Protein AF-F2UDI4-F1 (afdb_monomer_lite)

Radius of gyration: 33.66 Å; chains: 1; bounding box: 57×62×106 Å

Foldseek 3Di:
DPPPPVVVVVVVVVVVVVVVVPPPPPVPPPPDPFQQVCPQVPVNQVVDPQKDKDWFKFFDFVPFPDQDPVVLVVDVQWDADPPPGIGGDGVVGRPDDPVVSVVDPGIDIRIGMHGPPPPDPPPCPPPPPPPDDDDDDDDDDDDDDDDDDDDDDDDDDDDDDDDDDDDDDDDDPPPDDPPVVVVVPVVVVVVVVVVVVVVVVVVVVVVVVVVVVVVVPD

pLDDT: mean 73.5, std 17.83, range [41.25, 95.75]

Organism: Salpingoeca rosetta (strain ATCC 50818 / BSB-021) (NCBI:txid946362)

Secondary structure (DSSP, 8-state):
--SSHHHHHHHHHHHHHHHHHHS---------SSGGGGTT-HHHHHHSTTEEEEEEEEE-GGGS--SSHHHHTTSTTEEEETTTEEEE-THHHHT--HHHHHH-SSEEEEEEEEETT--S-----------PPP------------------------PPPPP-PPPP---------THHHHHHHHHHHHHHHHHHHHHHHHHHHHHHHHTTTSGGG-

Structure (mmCIF, N/CA/C/O backbone):
data_AF-F2UDI4-F1
#
_entry.id   AF-F2UDI4-F1
#
loop_
_atom_site.group_PDB
_atom_site.id
_atom_site.type_symbol
_atom_site.label_atom_id
_atom_site.label_alt_id
_atom_site.label_comp_id
_atom_site.label_asym_id
_atom_site.label_entity_id
_atom_site.label_seq_id
_atom_site.pdbx_PDB_ins_code
_atom_site.Cartn_x
_atom_site.Cartn_y
_atom_site.Cartn_z
_atom_site.occupancy
_atom_site.B_iso_or_equiv
_atom_site.auth_seq_id
_atom_site.auth_comp_id
_atom_site.auth_asym_id
_atom_site.auth_atom_id
_atom_site.pdbx_PDB_model_num
ATOM 1 N N . MET A 1 1 ? -30.035 -0.015 -45.816 1.00 55.25 1 MET A N 1
ATOM 2 C CA . MET A 1 1 ? -28.646 0.403 -46.120 1.00 55.25 1 MET A CA 1
ATOM 3 C C . MET A 1 1 ? -27.927 0.897 -44.851 1.00 55.25 1 MET A C 1
ATOM 5 O O . MET A 1 1 ? -27.536 2.048 -44.794 1.00 55.25 1 MET A O 1
ATOM 9 N N . ALA A 1 2 ? -27.755 0.061 -43.814 1.00 53.44 2 ALA A N 1
ATOM 10 C CA . ALA A 1 2 ? -27.191 0.511 -42.523 1.00 53.44 2 ALA A CA 1
ATOM 11 C C . ALA A 1 2 ? -26.297 -0.541 -41.826 1.00 53.44 2 ALA A C 1
ATOM 13 O O . ALA A 1 2 ? -26.277 -0.633 -40.606 1.00 53.44 2 ALA A O 1
ATOM 14 N N . ARG A 1 3 ? -25.592 -1.388 -42.593 1.00 55.31 3 ARG A N 1
ATOM 15 C CA . ARG A 1 3 ? -24.722 -2.453 -42.044 1.00 55.31 3 ARG A CA 1
ATOM 16 C C . ARG A 1 3 ? -23.234 -2.333 -42.417 1.00 55.31 3 ARG A C 1
ATOM 18 O O . ARG A 1 3 ? -22.453 -3.172 -41.986 1.00 55.31 3 ARG A O 1
ATOM 25 N N . SER A 1 4 ? -22.811 -1.315 -43.177 1.00 55.53 4 SER A N 1
ATOM 26 C CA . SER A 1 4 ? -21.415 -1.224 -43.652 1.00 55.53 4 SER A CA 1
ATOM 27 C C . SER A 1 4 ? -20.474 -0.383 -42.779 1.00 55.53 4 SER A C 1
ATOM 29 O O . SER A 1 4 ? -19.265 -0.462 -42.963 1.00 55.53 4 SER A O 1
ATOM 31 N N . SER A 1 5 ? -20.976 0.390 -41.811 1.00 59.75 5 SER A N 1
ATOM 32 C CA . SER A 1 5 ? -20.138 1.265 -40.973 1.00 59.75 5 SER A CA 1
ATOM 33 C C . SER A 1 5 ? -19.419 0.537 -39.831 1.00 59.75 5 SER A C 1
ATOM 35 O O . SER A 1 5 ? -18.384 1.007 -39.369 1.00 59.75 5 SER A O 1
ATOM 37 N N . HIS A 1 6 ? -19.912 -0.628 -39.401 1.00 60.81 6 HIS A N 1
ATOM 38 C CA . HIS A 1 6 ? -19.341 -1.350 -38.259 1.00 60.81 6 HIS A CA 1
ATOM 39 C C . HIS A 1 6 ? -17.978 -1.992 -38.583 1.00 60.81 6 HIS A C 1
ATOM 41 O O . HIS A 1 6 ? -17.071 -1.991 -37.760 1.00 60.81 6 HIS A O 1
ATOM 47 N N . TRP A 1 7 ? -17.782 -2.465 -39.817 1.00 68.12 7 TRP A N 1
ATOM 48 C CA . TRP A 1 7 ? -16.535 -3.125 -40.232 1.00 68.12 7 TRP A CA 1
ATOM 49 C C . TRP A 1 7 ? -15.358 -2.155 -40.397 1.00 68.12 7 TRP A C 1
ATOM 51 O O . TRP A 1 7 ? -14.214 -2.517 -40.131 1.00 68.12 7 TRP A O 1
ATOM 61 N N . ALA A 1 8 ? -15.630 -0.903 -40.775 1.00 63.34 8 ALA A N 1
ATOM 62 C CA . ALA A 1 8 ? -14.592 0.112 -40.940 1.00 63.34 8 ALA A CA 1
ATOM 63 C C . ALA A 1 8 ? -13.971 0.538 -39.596 1.00 63.34 8 ALA A C 1
ATOM 65 O O . ALA A 1 8 ? -12.777 0.818 -39.532 1.00 63.34 8 ALA A O 1
ATOM 66 N N . MET A 1 9 ? -14.752 0.540 -38.511 1.00 64.06 9 MET A N 1
ATOM 67 C CA . MET A 1 9 ? -14.276 0.974 -37.194 1.00 64.06 9 MET A CA 1
ATOM 68 C C . MET A 1 9 ? -13.344 -0.063 -36.543 1.00 64.06 9 MET A C 1
ATOM 70 O O . MET A 1 9 ? -12.321 0.307 -35.971 1.00 64.06 9 MET A O 1
ATOM 74 N N . HIS A 1 10 ? -13.626 -1.359 -36.720 1.00 65.88 10 HIS A N 1
ATOM 75 C CA . HIS A 1 10 ? -12.751 -2.436 -36.238 1.00 65.88 10 HIS A CA 1
ATOM 76 C C . HIS A 1 10 ? -11.400 -2.477 -36.974 1.00 65.88 10 HIS A C 1
ATOM 78 O O . HIS A 1 10 ? -10.368 -2.707 -36.346 1.00 65.88 10 HIS A O 1
ATOM 84 N N . MET A 1 11 ? -11.386 -2.193 -38.282 1.00 70.31 11 MET A N 1
ATOM 85 C CA . MET A 1 11 ? -10.147 -2.113 -39.071 1.00 70.31 11 MET A CA 1
ATOM 86 C C . MET A 1 11 ? -9.241 -0.960 -38.615 1.00 70.31 11 MET A C 1
ATOM 88 O O . MET A 1 11 ? -8.026 -1.130 -38.536 1.00 70.31 11 MET A O 1
ATOM 92 N N . PHE A 1 12 ? -9.816 0.196 -38.264 1.00 66.00 12 PHE A N 1
ATOM 93 C CA . PHE A 1 12 ? -9.033 1.338 -37.782 1.00 66.00 12 PHE A CA 1
ATOM 94 C C . PHE A 1 12 ? -8.402 1.085 -36.408 1.00 66.00 12 PHE A C 1
ATOM 96 O O . PHE A 1 12 ? -7.229 1.401 -36.230 1.00 66.00 12 PHE A O 1
ATOM 103 N N . ILE A 1 13 ? -9.134 0.469 -35.472 1.00 66.69 13 ILE A N 1
ATOM 104 C CA . ILE A 1 13 ? -8.618 0.160 -34.126 1.00 66.69 13 ILE A CA 1
ATOM 105 C C . ILE A 1 13 ? -7.471 -0.859 -34.205 1.00 66.69 13 ILE A C 1
ATOM 107 O O . ILE A 1 13 ? -6.416 -0.650 -33.600 1.00 66.69 13 ILE A O 1
ATOM 111 N N . ALA A 1 14 ? -7.636 -1.914 -35.012 1.00 66.19 14 ALA A N 1
ATOM 112 C CA . ALA A 1 14 ? -6.594 -2.918 -35.219 1.00 66.19 14 ALA A CA 1
ATOM 113 C C . ALA A 1 14 ? -5.327 -2.314 -35.849 1.00 66.19 14 ALA A C 1
ATOM 115 O O . ALA A 1 14 ? -4.221 -2.599 -35.392 1.00 66.19 14 ALA A O 1
ATOM 116 N N . ALA A 1 15 ? -5.477 -1.429 -36.842 1.00 62.66 15 ALA A N 1
ATOM 117 C CA . ALA A 1 15 ? -4.346 -0.766 -37.486 1.00 62.66 15 ALA A CA 1
ATOM 118 C C . ALA A 1 15 ? -3.599 0.181 -36.531 1.00 62.66 15 ALA A C 1
ATOM 120 O O . ALA A 1 15 ? -2.369 0.207 -36.536 1.00 62.66 15 ALA A O 1
ATOM 121 N N . THR A 1 16 ? -4.305 0.918 -35.666 1.00 62.16 16 THR A N 1
ATOM 122 C CA . THR A 1 16 ? -3.650 1.798 -34.685 1.00 62.16 16 THR A CA 1
ATOM 123 C C . THR A 1 16 ? -2.889 1.024 -33.612 1.00 62.16 16 THR A C 1
ATOM 125 O O . THR A 1 16 ? -1.766 1.407 -33.294 1.00 62.16 16 THR A O 1
ATOM 128 N N . CYS A 1 17 ? -3.420 -0.097 -33.110 1.00 59.00 17 CYS A N 1
ATOM 129 C CA . CYS A 1 17 ? -2.687 -0.940 -32.157 1.00 59.00 17 CYS A CA 1
ATOM 130 C C . CYS A 1 17 ? -1.403 -1.521 -32.773 1.00 59.00 17 CYS A C 1
ATOM 132 O O . CYS A 1 17 ? -0.373 -1.570 -32.107 1.00 59.00 17 CYS A O 1
ATOM 134 N N . LEU A 1 18 ? -1.435 -1.898 -34.055 1.00 60.12 18 LEU A N 1
ATOM 135 C CA . LEU A 1 18 ? -0.282 -2.475 -34.755 1.00 60.12 18 LEU A CA 1
ATOM 136 C C . LEU A 1 18 ? 0.830 -1.449 -35.031 1.00 60.12 18 LEU A C 1
ATOM 138 O O . LEU A 1 18 ? 2.010 -1.796 -34.999 1.00 60.12 18 LEU A O 1
ATOM 142 N N . VAL A 1 19 ? 0.486 -0.175 -35.244 1.00 57.97 19 VAL A N 1
ATOM 143 C CA . VAL A 1 19 ? 1.481 0.908 -35.372 1.00 57.97 19 VAL A CA 1
ATOM 144 C C . VAL A 1 19 ? 2.149 1.216 -34.026 1.00 57.97 19 VAL A C 1
ATOM 146 O O . VAL A 1 19 ? 3.361 1.409 -33.991 1.00 57.97 19 VAL A O 1
ATOM 149 N N . PHE A 1 20 ? 1.408 1.179 -32.912 1.00 56.12 20 PHE A N 1
ATOM 150 C CA . PHE A 1 20 ? 1.999 1.340 -31.575 1.00 56.12 20 PHE A CA 1
ATOM 151 C C . PHE A 1 20 ? 2.861 0.142 -31.140 1.00 56.12 20 PHE A C 1
ATOM 153 O O . PHE A 1 20 ? 3.828 0.337 -30.415 1.00 56.12 20 PHE A O 1
ATOM 160 N N . LEU A 1 21 ? 2.558 -1.074 -31.610 1.00 56.59 21 LEU A N 1
ATOM 161 C CA . LEU A 1 21 ? 3.374 -2.272 -31.361 1.00 56.59 21 LEU A CA 1
ATOM 162 C C . LEU A 1 21 ? 4.631 -2.357 -32.246 1.00 56.59 21 LEU A C 1
ATOM 164 O O . LEU A 1 21 ? 5.611 -2.978 -31.849 1.00 56.59 21 LEU A O 1
ATOM 168 N N . SER A 1 22 ? 4.611 -1.769 -33.448 1.00 53.25 22 SER A N 1
ATOM 169 C CA . SER A 1 22 ? 5.724 -1.854 -34.413 1.00 53.25 22 SER A CA 1
ATOM 170 C C . SER A 1 22 ? 6.702 -0.682 -34.347 1.00 53.25 22 SER A C 1
ATOM 172 O O . SER A 1 22 ? 7.877 -0.849 -34.675 1.00 53.25 22 SER A O 1
ATOM 174 N N . ALA A 1 23 ? 6.265 0.488 -33.876 1.00 51.59 23 ALA A N 1
ATOM 175 C CA . ALA A 1 23 ? 7.186 1.506 -33.401 1.00 51.59 23 ALA A CA 1
ATOM 176 C C . ALA A 1 23 ? 7.732 1.010 -32.062 1.00 51.59 23 ALA A C 1
ATOM 178 O O . ALA A 1 23 ? 7.119 1.249 -31.029 1.00 51.59 23 ALA A O 1
ATOM 179 N N . GLY A 1 24 ? 8.834 0.256 -32.101 1.00 50.09 24 GLY A N 1
ATOM 180 C CA . GLY A 1 24 ? 9.555 -0.228 -30.929 1.00 50.09 24 GLY A CA 1
ATOM 181 C C . GLY A 1 24 ? 9.995 0.935 -30.052 1.00 50.09 24 GLY A C 1
ATOM 182 O O . GLY A 1 24 ? 11.142 1.372 -30.110 1.00 50.09 24 GLY A O 1
ATOM 183 N N . VAL A 1 25 ? 9.069 1.455 -29.252 1.00 51.41 25 VAL A N 1
ATOM 184 C CA . VAL A 1 25 ? 9.360 2.339 -28.141 1.00 51.41 25 VAL A CA 1
ATOM 185 C C . VAL A 1 25 ? 10.050 1.441 -27.130 1.00 51.41 25 VAL A C 1
ATOM 187 O O . VAL A 1 25 ? 9.425 0.854 -26.251 1.00 51.41 25 VAL A O 1
ATOM 190 N N . THR A 1 26 ? 11.359 1.278 -27.303 1.00 50.25 26 THR A N 1
ATOM 191 C CA . THR A 1 26 ? 12.252 0.923 -26.213 1.00 50.25 26 THR A CA 1
ATOM 192 C C . THR A 1 26 ? 12.119 2.056 -25.215 1.00 50.25 26 THR A C 1
ATOM 194 O O . THR A 1 26 ? 12.790 3.083 -25.331 1.00 50.25 26 THR A O 1
ATOM 197 N N . ILE A 1 27 ? 11.170 1.913 -24.291 1.00 53.75 27 ILE A N 1
ATOM 198 C CA . ILE A 1 27 ? 11.162 2.708 -23.076 1.00 53.75 27 ILE A CA 1
ATOM 199 C C . ILE A 1 27 ? 12.536 2.430 -22.471 1.00 53.75 27 ILE A C 1
ATOM 201 O O . ILE A 1 27 ? 12.849 1.255 -22.258 1.00 53.75 27 ILE A O 1
ATOM 205 N N . PRO A 1 28 ? 13.405 3.441 -22.310 1.00 52.94 28 PRO A N 1
ATOM 206 C CA . PRO A 1 28 ? 14.664 3.218 -21.636 1.00 52.94 28 PRO A CA 1
ATOM 207 C C . PRO A 1 28 ? 14.302 2.671 -20.261 1.00 52.94 28 PRO A C 1
ATOM 209 O O . PRO A 1 28 ? 13.694 3.3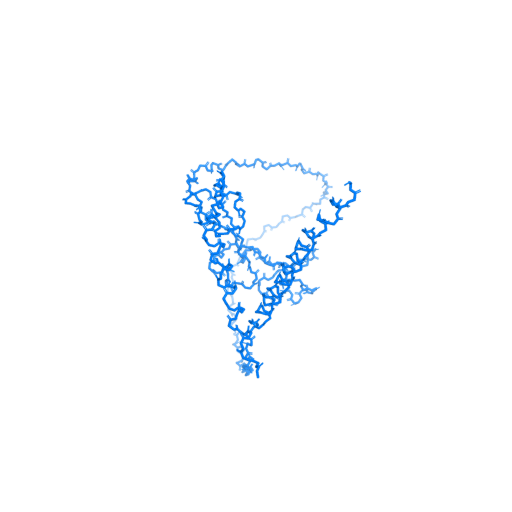69 -19.452 1.00 52.94 28 PRO A O 1
ATOM 212 N N . THR A 1 29 ? 14.607 1.397 -20.032 1.00 55.75 29 THR A N 1
ATOM 213 C CA . THR A 1 29 ? 14.629 0.814 -18.699 1.00 55.75 29 THR A CA 1
ATOM 214 C C . THR A 1 29 ? 15.758 1.532 -17.991 1.00 55.75 29 THR A C 1
ATOM 216 O O . THR A 1 29 ? 16.924 1.150 -18.101 1.00 55.75 29 THR A O 1
ATOM 219 N N . VAL A 1 30 ? 15.428 2.668 -17.383 1.00 58.38 30 VAL A N 1
ATOM 220 C CA . VAL A 1 30 ? 16.311 3.339 -16.447 1.00 58.38 30 VAL A CA 1
ATOM 221 C C . VAL A 1 30 ? 16.427 2.348 -15.305 1.00 58.38 30 VAL A C 1
ATOM 223 O O . VAL A 1 30 ? 15.499 2.203 -14.519 1.00 58.38 30 VAL A O 1
ATOM 226 N N . MET A 1 31 ? 17.504 1.565 -15.300 1.00 62.59 31 MET A N 1
ATOM 227 C CA . MET A 1 31 ? 17.810 0.743 -14.143 1.00 62.59 31 MET A CA 1
ATOM 228 C C . MET A 1 31 ? 18.050 1.722 -13.005 1.00 62.59 31 MET A C 1
ATOM 230 O O . MET A 1 31 ? 18.939 2.576 -13.100 1.00 62.59 31 MET A O 1
ATOM 234 N N . ALA A 1 32 ? 17.171 1.668 -12.008 1.00 66.19 32 ALA A N 1
ATOM 235 C CA . ALA A 1 32 ? 17.354 2.394 -10.770 1.00 66.19 32 ALA A CA 1
ATOM 236 C C . ALA A 1 32 ? 18.747 2.057 -10.227 1.00 66.19 32 ALA A C 1
ATOM 238 O O . ALA A 1 32 ? 19.196 0.914 -10.312 1.00 66.19 32 ALA A O 1
ATOM 239 N N . GLN A 1 33 ? 19.469 3.063 -9.737 1.00 79.44 33 GLN A N 1
ATOM 240 C CA . GLN A 1 33 ? 20.797 2.818 -9.175 1.00 79.44 33 GLN A CA 1
ATOM 241 C C . GLN A 1 33 ? 20.699 2.141 -7.807 1.00 79.44 33 GLN A C 1
ATOM 243 O O . GLN A 1 33 ? 21.607 1.390 -7.463 1.00 79.44 33 GLN A O 1
ATOM 248 N N . ASN A 1 34 ? 19.597 2.372 -7.083 1.00 91.12 34 ASN A N 1
ATOM 249 C CA . ASN A 1 34 ? 19.311 1.788 -5.779 1.00 91.12 34 ASN A CA 1
ATOM 250 C C . ASN A 1 34 ? 17.882 1.228 -5.742 1.00 91.12 34 ASN A C 1
ATOM 252 O O . ASN A 1 34 ? 16.958 1.852 -6.271 1.00 91.12 34 ASN A O 1
ATOM 256 N N . CYS A 1 35 ? 17.666 0.119 -5.029 1.00 92.75 35 CYS A N 1
ATOM 257 C CA . CYS A 1 35 ? 16.330 -0.473 -4.892 1.00 92.75 35 CYS A CA 1
ATOM 258 C C . CYS A 1 35 ? 15.303 0.455 -4.221 1.00 92.75 35 CYS A C 1
ATOM 260 O O . CYS A 1 35 ? 14.105 0.345 -4.480 1.00 92.75 35 CYS A O 1
ATOM 262 N N . SER A 1 36 ? 15.763 1.422 -3.418 1.00 91.19 36 SER A N 1
ATOM 263 C CA . SER A 1 36 ? 14.915 2.439 -2.789 1.00 91.19 36 SER A CA 1
ATOM 264 C C . SER A 1 36 ? 14.183 3.339 -3.787 1.00 91.19 36 SER A C 1
ATOM 266 O O . SER A 1 36 ? 13.134 3.889 -3.450 1.00 91.19 36 SER A O 1
ATOM 268 N N . ASP A 1 37 ? 14.712 3.500 -5.004 1.00 92.00 37 ASP A N 1
ATOM 269 C CA . ASP A 1 37 ? 14.115 4.375 -6.020 1.00 92.00 37 ASP A CA 1
ATOM 270 C C . ASP A 1 37 ? 12.817 3.784 -6.597 1.00 92.00 37 ASP A C 1
ATOM 272 O O . ASP A 1 37 ? 11.985 4.527 -7.120 1.00 92.00 37 ASP A O 1
ATOM 276 N N . HIS A 1 38 ? 12.604 2.469 -6.448 1.00 89.38 38 HIS A N 1
ATOM 277 C CA . HIS A 1 38 ? 11.343 1.801 -6.801 1.00 89.38 38 HIS A CA 1
ATOM 278 C C . HIS A 1 38 ? 10.206 2.144 -5.820 1.00 89.38 38 HIS A C 1
ATOM 280 O O . HIS A 1 38 ? 9.026 2.025 -6.153 1.00 89.38 38 HIS A O 1
ATOM 286 N N . GLY A 1 39 ? 10.537 2.622 -4.615 1.00 89.00 39 GLY A N 1
ATOM 287 C CA . GLY A 1 39 ? 9.566 3.053 -3.612 1.00 89.00 39 GLY A CA 1
ATOM 288 C C . GLY A 1 39 ? 8.620 1.931 -3.174 1.00 89.00 39 GLY A C 1
ATOM 289 O O . GLY A 1 39 ? 9.052 0.948 -2.578 1.00 89.00 39 GLY A O 1
ATOM 290 N N . ILE A 1 40 ? 7.322 2.117 -3.439 1.00 89.94 40 ILE A N 1
ATOM 291 C CA . ILE A 1 40 ? 6.242 1.168 -3.105 1.00 89.94 40 ILE A CA 1
ATOM 292 C C . ILE A 1 40 ? 5.769 0.344 -4.316 1.00 89.94 40 ILE A C 1
ATOM 294 O O . 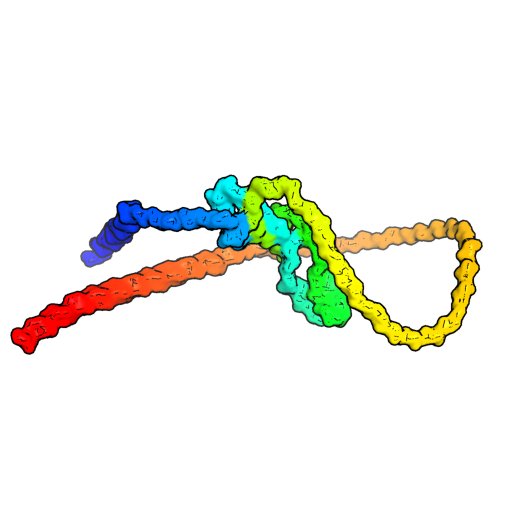ILE A 1 40 ? 4.778 -0.379 -4.209 1.00 89.94 40 ILE A O 1
ATOM 298 N N . ASP A 1 41 ? 6.419 0.488 -5.477 1.00 92.12 41 ASP A N 1
ATOM 299 C CA . ASP A 1 41 ? 6.066 -0.252 -6.690 1.00 92.12 41 ASP A CA 1
ATOM 300 C C . ASP A 1 41 ? 6.683 -1.655 -6.646 1.00 92.12 41 ASP A C 1
ATOM 302 O O . ASP A 1 41 ? 7.849 -1.877 -6.982 1.00 92.12 41 ASP A O 1
ATOM 306 N N . GLU A 1 42 ? 5.885 -2.609 -6.173 1.00 92.38 42 GLU A N 1
ATOM 307 C CA . GLU A 1 42 ? 6.319 -3.989 -5.990 1.00 92.38 42 GLU A CA 1
ATOM 308 C C . GLU A 1 42 ? 6.678 -4.673 -7.317 1.00 92.38 42 GLU A C 1
ATOM 310 O O . GLU A 1 42 ? 7.634 -5.446 -7.379 1.00 92.38 42 GLU A O 1
ATOM 315 N N . ASP A 1 43 ? 5.946 -4.362 -8.388 1.00 93.06 43 ASP A N 1
ATOM 316 C CA . ASP A 1 43 ? 6.159 -4.969 -9.701 1.00 93.06 43 ASP A CA 1
ATOM 317 C C . ASP A 1 43 ? 7.464 -4.461 -10.327 1.00 93.06 43 ASP A C 1
ATOM 319 O O . ASP A 1 43 ? 8.247 -5.255 -10.858 1.00 93.06 43 ASP A O 1
ATOM 323 N N . ALA A 1 44 ? 7.735 -3.154 -10.223 1.00 91.38 44 ALA A N 1
ATOM 324 C CA . ALA A 1 44 ? 8.998 -2.568 -10.675 1.00 91.38 44 ALA A CA 1
ATOM 325 C C . ALA A 1 44 ? 10.197 -3.130 -9.899 1.00 91.38 44 ALA A C 1
ATOM 327 O O . ALA A 1 44 ? 11.239 -3.436 -10.480 1.00 91.38 44 ALA A O 1
ATOM 328 N N . CYS A 1 45 ? 10.019 -3.328 -8.598 1.00 93.94 45 CYS A N 1
ATOM 329 C CA . CYS A 1 45 ? 11.033 -3.871 -7.713 1.00 93.94 45 CYS A CA 1
ATOM 330 C C . CYS A 1 45 ? 11.344 -5.345 -7.982 1.00 93.94 45 CYS A C 1
ATOM 332 O O . CYS A 1 45 ? 12.510 -5.711 -8.086 1.00 93.94 45 CYS A O 1
ATOM 334 N N . MET A 1 46 ? 10.323 -6.187 -8.172 1.00 92.56 46 MET A N 1
ATOM 335 C CA . MET A 1 46 ? 10.515 -7.594 -8.553 1.00 92.56 46 MET A CA 1
ATOM 336 C C . MET A 1 46 ? 11.084 -7.756 -9.968 1.00 92.56 46 MET A C 1
ATOM 338 O O . MET A 1 46 ? 11.664 -8.798 -10.280 1.00 92.56 46 MET A O 1
ATOM 342 N N . ALA A 1 47 ? 10.912 -6.757 -10.839 1.00 93.38 47 ALA A N 1
ATOM 343 C CA . ALA A 1 47 ? 11.521 -6.755 -12.164 1.00 93.38 47 ALA A CA 1
ATOM 344 C C . ALA A 1 47 ? 13.043 -6.524 -12.118 1.00 93.38 47 ALA A C 1
ATOM 346 O O . ALA A 1 47 ? 13.739 -6.881 -13.074 1.00 93.38 47 ALA A O 1
ATOM 347 N N . ASP A 1 48 ? 13.566 -5.960 -11.026 1.00 92.44 48 ASP A N 1
ATOM 348 C CA . ASP A 1 48 ? 14.994 -5.763 -10.811 1.00 92.44 48 ASP A CA 1
ATOM 349 C C . ASP A 1 48 ? 15.604 -6.963 -10.071 1.00 92.44 48 ASP A C 1
ATOM 351 O O . ASP A 1 48 ? 15.329 -7.215 -8.901 1.00 92.44 48 ASP A O 1
ATOM 355 N N . GLY A 1 49 ? 16.470 -7.716 -10.754 1.00 91.19 49 GLY A N 1
ATOM 356 C CA . GLY A 1 49 ? 17.085 -8.928 -10.201 1.00 91.19 49 GLY A CA 1
ATOM 357 C C . GLY A 1 49 ? 18.036 -8.688 -9.023 1.00 91.19 49 GLY A C 1
ATOM 358 O O . GLY A 1 49 ? 18.454 -9.656 -8.387 1.00 91.19 49 GLY A O 1
ATOM 359 N N . ASN A 1 50 ? 18.387 -7.431 -8.736 1.00 92.38 50 ASN A N 1
ATOM 360 C CA . ASN A 1 50 ? 19.199 -7.070 -7.577 1.00 92.38 50 ASN A CA 1
ATOM 361 C C . ASN A 1 50 ? 18.354 -6.639 -6.370 1.00 92.38 50 ASN A C 1
ATOM 363 O O . ASN A 1 50 ? 18.905 -6.509 -5.275 1.00 92.38 50 ASN A O 1
ATOM 367 N N . CYS A 1 51 ? 17.039 -6.478 -6.521 1.00 94.31 51 CYS A N 1
ATOM 368 C CA . CYS A 1 51 ? 16.145 -6.016 -5.465 1.00 94.31 51 CYS A CA 1
ATOM 369 C C . CYS A 1 51 ? 15.303 -7.150 -4.886 1.00 94.31 51 CYS A C 1
ATOM 371 O O . CYS A 1 51 ? 14.875 -8.064 -5.586 1.00 94.31 51 CYS A O 1
ATOM 373 N N . THR A 1 52 ? 15.058 -7.080 -3.581 1.00 94.62 52 THR A N 1
ATOM 374 C CA . THR A 1 52 ? 14.113 -7.948 -2.888 1.00 94.62 52 THR A CA 1
ATOM 375 C C . THR A 1 52 ? 13.012 -7.083 -2.299 1.00 94.62 52 THR A C 1
ATOM 377 O O . THR A 1 52 ? 13.259 -6.035 -1.700 1.00 94.62 52 THR A O 1
ATOM 380 N N . VAL A 1 53 ? 11.773 -7.539 -2.469 1.00 93.94 53 VAL A N 1
ATOM 381 C CA . VAL A 1 53 ? 10.619 -6.936 -1.810 1.00 93.94 53 VAL A CA 1
ATOM 382 C C . VAL A 1 53 ? 10.607 -7.402 -0.363 1.00 93.94 53 VAL A C 1
ATOM 384 O O . VAL A 1 53 ? 10.401 -8.584 -0.077 1.00 93.94 53 VAL A O 1
ATOM 387 N N . ASN A 1 54 ? 10.786 -6.455 0.540 1.00 93.69 54 ASN A N 1
ATOM 388 C CA . ASN A 1 54 ? 10.507 -6.603 1.954 1.00 93.69 54 ASN A CA 1
ATOM 389 C C . ASN A 1 54 ? 9.264 -5.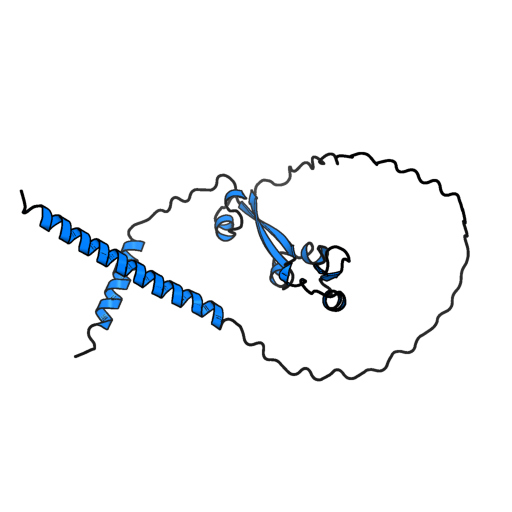770 2.311 1.00 93.69 54 ASN A C 1
ATOM 391 O O . ASN A 1 54 ? 8.569 -5.239 1.439 1.00 93.69 54 ASN A O 1
ATOM 395 N N . GLY A 1 55 ? 8.927 -5.679 3.588 1.00 92.31 55 GLY A N 1
ATOM 396 C CA . GLY A 1 55 ? 7.898 -4.757 4.034 1.00 92.31 55 GLY A CA 1
ATOM 397 C C . GLY A 1 55 ? 7.520 -4.955 5.484 1.00 92.31 55 GLY A C 1
ATOM 398 O O . GLY A 1 55 ? 8.016 -5.839 6.184 1.00 92.31 55 GLY A O 1
ATOM 399 N N . THR A 1 56 ? 6.611 -4.103 5.937 1.00 94.25 56 THR A N 1
ATOM 400 C CA . THR A 1 56 ? 6.053 -4.202 7.282 1.00 94.25 56 THR A CA 1
ATOM 401 C C . THR A 1 56 ? 4.544 -4.081 7.230 1.00 94.25 56 THR A C 1
ATOM 403 O O . THR A 1 56 ? 3.968 -3.373 6.401 1.00 94.25 56 THR A O 1
ATOM 406 N N . CYS A 1 57 ? 3.892 -4.805 8.128 1.00 94.81 57 CYS A N 1
ATOM 407 C CA . CYS A 1 57 ? 2.457 -4.738 8.291 1.00 94.81 57 CYS A CA 1
ATOM 408 C C . CYS A 1 57 ? 2.117 -3.591 9.250 1.00 94.81 57 CYS A C 1
ATOM 410 O O . CYS A 1 57 ? 2.521 -3.615 10.415 1.00 94.81 57 CYS A O 1
ATOM 412 N N . GLN A 1 58 ? 1.392 -2.582 8.768 1.00 93.44 58 GLN A N 1
ATOM 413 C CA . GLN A 1 58 ? 0.999 -1.420 9.564 1.00 93.44 58 GLN A CA 1
ATOM 414 C C . GLN A 1 58 ? -0.497 -1.407 9.875 1.00 93.44 58 GLN A C 1
ATOM 416 O O . GLN A 1 58 ? -1.295 -1.889 9.074 1.00 93.44 58 GLN A O 1
ATOM 421 N N . PRO A 1 59 ? -0.903 -0.849 11.026 1.00 90.62 59 PRO A N 1
ATOM 422 C CA . PRO A 1 59 ? -2.311 -0.695 11.351 1.00 90.62 59 PRO A CA 1
ATOM 423 C C . PRO A 1 59 ? -2.994 0.321 10.430 1.00 90.62 59 PRO A C 1
ATOM 425 O O . PRO A 1 59 ? -2.483 1.417 10.197 1.00 90.62 59 PRO A O 1
ATOM 428 N N . LEU A 1 60 ? -4.192 -0.010 9.954 1.00 88.75 60 LEU A N 1
ATOM 429 C CA . LEU A 1 60 ? -5.025 0.906 9.185 1.00 88.75 60 LEU A CA 1
ATOM 430 C C . LEU A 1 60 ? -5.847 1.769 10.159 1.00 88.75 60 LEU A C 1
ATOM 432 O O . LEU A 1 60 ? -6.846 1.320 10.721 1.00 88.75 60 LEU A O 1
ATOM 436 N N . LEU A 1 61 ? -5.424 3.021 10.372 1.00 78.81 61 LEU A N 1
ATOM 437 C CA . LEU A 1 61 ? -6.016 3.914 11.387 1.00 78.81 61 LEU A CA 1
ATOM 438 C C . LEU A 1 61 ? -7.524 4.148 11.204 1.00 78.81 61 LEU A C 1
ATOM 440 O O . LEU A 1 61 ? -8.215 4.478 12.162 1.00 78.81 61 LEU A O 1
ATOM 444 N N . THR A 1 62 ? -8.047 3.979 9.991 1.00 78.38 62 THR A N 1
ATOM 445 C CA . THR A 1 62 ? -9.439 4.288 9.646 1.00 78.38 62 THR A CA 1
ATOM 446 C C . THR A 1 62 ? -10.473 3.394 10.324 1.00 78.38 62 THR A C 1
ATOM 448 O O . THR A 1 62 ? -11.637 3.785 10.384 1.00 78.38 62 THR A O 1
ATOM 451 N N . LEU A 1 63 ? -10.089 2.230 10.853 1.00 78.38 63 LEU A N 1
ATOM 452 C CA . LEU A 1 63 ? -11.046 1.278 11.430 1.00 78.38 63 LEU A CA 1
ATOM 453 C C . LEU A 1 63 ? -11.324 1.503 12.919 1.00 78.38 63 LEU A C 1
ATOM 455 O O . LEU A 1 63 ? -12.422 1.204 13.376 1.00 78.38 63 LEU A O 1
ATOM 459 N N . CYS A 1 64 ? -10.392 2.117 13.650 1.00 84.00 64 CYS A N 1
ATOM 460 C CA . CYS A 1 64 ? -10.563 2.429 15.070 1.00 84.00 64 CYS A CA 1
ATOM 461 C C . CYS A 1 64 ? -11.022 3.881 15.315 1.00 84.00 64 CYS A C 1
ATOM 463 O O . CYS A 1 64 ? -10.918 4.364 16.430 1.00 84.00 64 CYS A O 1
ATOM 465 N N . VAL A 1 65 ? -11.563 4.616 14.333 1.00 80.75 65 VAL A N 1
ATOM 466 C CA . VAL A 1 65 ? -11.975 6.035 14.517 1.00 80.75 65 VAL A CA 1
ATOM 467 C C . VAL A 1 65 ? -13.361 6.156 15.172 1.00 80.75 65 VAL A C 1
ATOM 469 O O . VAL A 1 65 ? -14.225 6.919 14.736 1.00 80.75 65 VAL A O 1
ATOM 472 N N . LEU A 1 66 ? -13.620 5.361 16.209 1.00 83.69 66 LEU A N 1
ATOM 473 C CA . LEU A 1 66 ? -14.889 5.386 16.929 1.00 83.69 66 LEU A CA 1
ATOM 474 C C . LEU A 1 66 ? -14.802 6.393 18.087 1.00 83.69 66 LEU A C 1
ATOM 476 O O . LEU A 1 66 ? -13.850 6.352 18.865 1.00 83.69 66 LEU A O 1
ATOM 480 N N . PRO A 1 67 ? -15.790 7.295 18.240 1.00 82.88 67 PRO A N 1
ATOM 481 C CA . PRO A 1 67 ? -15.700 8.416 19.180 1.00 82.88 67 PRO A CA 1
ATOM 482 C C . PRO A 1 67 ? -15.875 8.019 20.653 1.00 82.88 67 PRO A C 1
ATOM 484 O O . PRO A 1 67 ? -15.781 8.871 21.530 1.00 82.88 67 PRO A O 1
ATOM 487 N N . THR A 1 68 ? -16.174 6.752 20.947 1.00 88.62 68 THR A N 1
ATOM 488 C CA . THR A 1 68 ? -16.514 6.294 22.300 1.00 88.62 68 THR A CA 1
ATOM 489 C C . THR A 1 68 ? -15.722 5.053 22.682 1.00 88.62 68 THR A C 1
ATOM 491 O O . THR A 1 68 ? -15.673 4.100 21.900 1.00 88.62 68 THR A O 1
ATOM 494 N N . GLN A 1 69 ? -15.232 5.019 23.923 1.00 93.31 69 GLN A N 1
ATOM 495 C CA . GLN A 1 69 ? -14.514 3.887 24.516 1.00 93.31 69 GLN A CA 1
ATOM 496 C C . GLN A 1 69 ? -15.240 2.552 24.331 1.00 93.31 69 GLN A C 1
ATOM 498 O O . GLN A 1 69 ? -14.632 1.580 23.898 1.00 93.31 69 GLN A O 1
ATOM 503 N N . LEU A 1 70 ? -16.555 2.524 24.569 1.00 90.38 70 LEU A N 1
ATOM 504 C CA . LEU A 1 70 ? -17.343 1.291 24.508 1.00 90.38 70 LEU A CA 1
ATOM 505 C C . LEU A 1 70 ? -17.318 0.632 23.117 1.00 90.38 70 LEU A C 1
ATOM 507 O O . LEU A 1 70 ? -17.330 -0.586 23.006 1.00 90.38 70 LEU A O 1
ATOM 511 N N . LEU A 1 71 ? -17.296 1.444 22.055 1.00 89.12 71 LEU A N 1
ATOM 512 C CA . LEU A 1 71 ? -17.215 0.954 20.678 1.00 89.12 71 LEU A CA 1
ATOM 513 C C . LEU A 1 71 ? -15.779 0.581 20.293 1.00 89.12 71 LEU A C 1
ATOM 515 O O . LEU A 1 71 ? -15.592 -0.324 19.490 1.00 89.12 71 LEU A O 1
ATOM 519 N N . CYS A 1 72 ? -14.787 1.260 20.872 1.00 90.44 72 CYS A N 1
ATOM 520 C CA . CYS A 1 72 ? -13.379 0.941 20.676 1.00 90.44 72 CYS A CA 1
ATOM 521 C C . CYS A 1 72 ? -13.028 -0.437 21.244 1.00 90.44 72 CYS A C 1
ATOM 523 O O . CYS A 1 72 ? -12.445 -1.265 20.558 1.00 90.44 72 CYS A O 1
ATOM 525 N N . GLU A 1 73 ? -13.428 -0.699 22.488 1.00 91.06 73 GLU A N 1
ATOM 526 C CA . GLU A 1 73 ? -13.142 -1.961 23.180 1.00 91.06 73 GLU A CA 1
ATOM 527 C C . GLU A 1 73 ? -13.950 -3.145 22.634 1.00 91.06 73 GLU A C 1
ATOM 529 O O . GLU A 1 73 ? -13.629 -4.296 22.928 1.00 91.06 73 GLU A O 1
ATOM 534 N N . LEU A 1 74 ? -14.986 -2.878 21.829 1.00 91.38 74 LEU A N 1
ATOM 535 C CA . LEU A 1 74 ? -15.758 -3.923 21.163 1.00 91.38 74 LEU A CA 1
ATOM 536 C C . LEU A 1 74 ? -14.917 -4.673 20.118 1.00 91.38 74 LEU A C 1
ATOM 538 O O . LEU A 1 74 ? -15.180 -5.846 19.856 1.00 91.38 74 LEU A O 1
ATOM 542 N N . ASP A 1 75 ? -13.904 -4.017 19.544 1.00 86.69 75 ASP A N 1
ATOM 543 C CA . ASP A 1 75 ? -12.926 -4.654 18.668 1.00 86.69 75 ASP A CA 1
ATOM 544 C C . ASP A 1 75 ? -11.666 -5.010 19.467 1.00 86.69 75 ASP A C 1
ATOM 546 O O . ASP A 1 75 ? -10.988 -4.149 20.031 1.00 86.69 75 ASP A O 1
ATOM 550 N N . SER A 1 76 ? -11.305 -6.295 19.489 1.00 86.81 76 SER A N 1
ATOM 551 C CA . SER A 1 76 ? -10.102 -6.776 20.179 1.00 86.81 76 SER A CA 1
ATOM 552 C C . SER A 1 76 ? -8.807 -6.136 19.664 1.00 86.81 76 SER A C 1
ATOM 554 O O . SER A 1 76 ? -7.801 -6.109 20.388 1.00 86.81 76 SER A O 1
ATOM 556 N N . SER A 1 77 ? -8.845 -5.633 18.429 1.00 86.44 77 SER A N 1
ATOM 557 C CA . SER A 1 77 ? -7.722 -5.046 17.697 1.00 86.44 77 SER A CA 1
ATOM 558 C C . SER A 1 77 ? -7.504 -3.573 18.035 1.00 86.44 77 SER A C 1
ATOM 560 O O . SER A 1 77 ? -6.426 -3.047 17.757 1.00 86.44 77 SER A O 1
ATOM 562 N N . CYS A 1 78 ? -8.486 -2.907 18.648 1.00 91.25 78 CYS A N 1
ATOM 563 C CA . CYS A 1 78 ? -8.359 -1.524 19.080 1.00 91.25 78 CYS A CA 1
ATOM 564 C C . CYS A 1 78 ? -7.995 -1.438 20.577 1.00 91.25 78 CYS A C 1
ATOM 566 O O . CYS A 1 78 ? -8.220 -2.351 21.378 1.00 91.25 78 CYS A O 1
ATOM 568 N N . GLN A 1 79 ? -7.379 -0.327 20.955 1.00 93.19 79 GLN A N 1
ATOM 569 C CA . GLN A 1 79 ? -7.090 0.077 22.318 1.00 93.19 79 GLN A CA 1
ATOM 570 C C . GLN A 1 79 ? -7.577 1.508 22.499 1.00 93.19 79 GLN A C 1
ATOM 572 O O . GLN A 1 79 ? -7.268 2.392 21.700 1.00 93.19 79 GLN A O 1
ATOM 577 N N . TRP A 1 80 ? -8.343 1.721 23.563 1.00 93.56 80 TRP A N 1
ATOM 578 C CA . TRP A 1 80 ? -8.722 3.055 23.983 1.00 93.56 80 TRP A CA 1
ATOM 579 C C . TRP A 1 80 ? -7.609 3.667 24.828 1.00 93.56 80 TRP A C 1
ATOM 581 O O . TRP A 1 80 ? -7.137 3.057 25.789 1.00 93.56 80 TRP A O 1
ATOM 591 N N . ASP A 1 81 ? -7.224 4.878 24.469 1.00 92.62 81 ASP A N 1
ATOM 592 C CA . ASP A 1 81 ? -6.331 5.741 25.218 1.00 92.62 81 ASP A CA 1
ATOM 593 C C . ASP A 1 81 ? -7.085 7.039 25.540 1.00 92.62 81 ASP A C 1
ATOM 595 O O . ASP A 1 81 ? -7.818 7.575 24.707 1.00 92.62 81 ASP A O 1
ATOM 599 N N . ALA A 1 82 ? -6.978 7.523 26.778 1.00 92.31 82 ALA A N 1
ATOM 600 C CA . ALA A 1 82 ? -7.780 8.660 27.232 1.00 92.31 82 ALA A CA 1
ATOM 601 C C . ALA A 1 82 ? -7.402 9.976 26.530 1.00 92.31 82 ALA A C 1
ATOM 603 O O . ALA A 1 82 ? -8.261 10.848 26.383 1.00 92.31 82 ALA A O 1
ATOM 604 N N . ASP A 1 83 ? -6.152 10.099 26.078 1.00 93.00 83 ASP A N 1
ATOM 605 C CA . ASP A 1 83 ? -5.605 11.323 25.494 1.00 93.00 83 ASP A CA 1
ATOM 606 C C . ASP A 1 83 ? -5.692 11.311 23.962 1.00 93.00 83 ASP A C 1
ATOM 608 O O . ASP A 1 83 ? -5.984 12.331 23.334 1.00 93.00 83 ASP A O 1
ATOM 612 N N . SER A 1 84 ? -5.458 10.149 23.352 1.00 89.88 84 SER A N 1
ATOM 613 C CA . SER A 1 84 ? -5.424 9.965 21.894 1.00 89.88 84 SER A CA 1
ATOM 614 C C . SER A 1 84 ? -6.678 9.303 21.313 1.00 89.88 84 SER A C 1
ATOM 616 O O . SER A 1 84 ? -6.848 9.262 20.091 1.00 89.88 84 SER A O 1
ATOM 618 N N . GLY A 1 85 ? -7.599 8.854 22.167 1.00 92.00 85 GLY A N 1
ATOM 619 C CA . GLY A 1 85 ? -8.834 8.185 21.774 1.00 92.00 85 GLY A CA 1
ATOM 620 C C . GLY A 1 85 ? -8.610 6.726 21.379 1.00 92.00 85 GLY A C 1
ATOM 621 O O . GLY A 1 85 ? -7.764 6.023 21.924 1.00 92.00 85 GLY A O 1
ATOM 622 N N . CYS A 1 86 ? -9.411 6.233 20.439 1.00 91.75 86 CYS A N 1
ATOM 623 C CA . CYS A 1 86 ? -9.324 4.851 19.986 1.00 91.75 86 CYS A CA 1
ATOM 624 C C . CYS A 1 86 ? -8.220 4.676 18.928 1.00 91.75 86 CYS A C 1
ATOM 626 O O . CYS A 1 86 ? -8.230 5.338 17.891 1.00 91.75 86 CYS A O 1
ATOM 628 N N . SER A 1 87 ? -7.278 3.766 19.174 1.00 90.56 87 S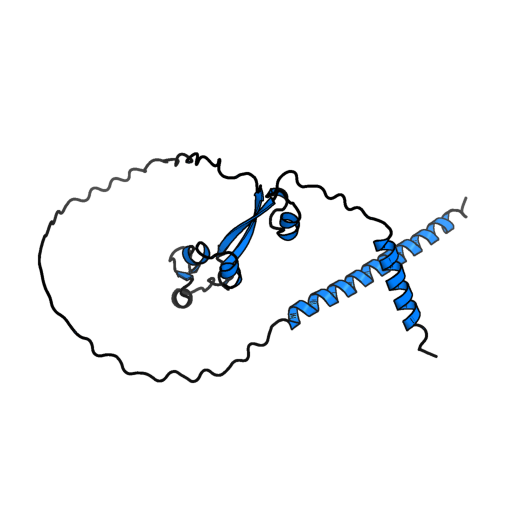ER A N 1
ATOM 629 C CA . SER A 1 87 ? -6.153 3.459 18.280 1.00 90.56 87 SER A CA 1
ATOM 630 C C . SER A 1 87 ? -6.016 1.950 18.065 1.00 90.56 87 SER A C 1
ATOM 632 O O . SER A 1 87 ? -6.550 1.158 18.832 1.00 90.56 87 SER A O 1
ATOM 634 N N . VAL A 1 88 ? -5.336 1.514 17.005 1.00 90.56 88 VAL A N 1
ATOM 635 C CA . VAL A 1 88 ? -5.098 0.079 16.762 1.00 90.56 88 VAL A CA 1
ATOM 636 C C . VAL A 1 88 ? -3.943 -0.399 17.650 1.00 90.56 88 VAL A C 1
ATOM 638 O O . VAL A 1 88 ? -2.894 0.246 17.703 1.00 90.56 88 VAL A O 1
ATOM 641 N N . LYS A 1 89 ? -4.079 -1.563 18.296 1.00 89.38 89 LYS A N 1
ATOM 642 C CA . LYS A 1 89 ? -2.978 -2.211 19.026 1.00 89.38 89 LYS A CA 1
ATOM 643 C C . LYS A 1 89 ? -1.862 -2.578 18.054 1.00 89.38 89 LYS A C 1
ATOM 645 O O . LYS A 1 89 ? -1.989 -3.541 17.297 1.00 89.38 89 LYS A O 1
ATOM 650 N N . ASN A 1 90 ? -0.751 -1.849 18.121 1.00 83.81 90 ASN A N 1
ATOM 651 C CA . ASN A 1 90 ? 0.378 -1.985 17.196 1.00 83.81 90 ASN A CA 1
ATOM 652 C C . ASN A 1 90 ? 0.951 -3.420 17.139 1.00 83.81 90 ASN A C 1
ATOM 654 O O . ASN A 1 90 ? 1.347 -3.908 16.081 1.00 83.81 90 ASN A O 1
ATOM 658 N N . SER A 1 91 ? 0.923 -4.141 18.265 1.00 86.19 91 SER A N 1
ATOM 659 C CA . SER A 1 91 ? 1.380 -5.536 18.354 1.00 86.19 91 SER A CA 1
ATOM 660 C C . SER A 1 91 ? 0.593 -6.510 17.468 1.00 86.19 91 SER A C 1
ATOM 662 O O . SER A 1 91 ? 1.131 -7.552 17.089 1.00 86.19 91 SER A O 1
ATOM 664 N N . SER A 1 92 ? -0.647 -6.169 17.106 1.00 85.88 92 SER A N 1
ATOM 665 C CA . SER A 1 92 ? -1.521 -7.036 16.309 1.00 85.88 92 SER A CA 1
ATOM 666 C C . SER A 1 92 ? -1.088 -7.115 14.847 1.00 85.88 92 SER A C 1
ATOM 668 O O . SER A 1 92 ? -1.298 -8.144 14.220 1.00 85.88 92 SER A O 1
ATOM 670 N N . CYS A 1 93 ? -0.469 -6.057 14.308 1.00 91.12 93 CYS A N 1
ATOM 671 C CA . CYS A 1 93 ? -0.011 -6.033 12.916 1.00 91.12 93 CYS A CA 1
ATOM 672 C C . CYS A 1 93 ? 1.469 -6.416 12.787 1.00 91.12 93 CYS A C 1
ATOM 674 O O . CYS A 1 93 ? 1.829 -7.139 11.867 1.00 91.12 93 CYS A O 1
ATOM 676 N N . LEU A 1 94 ? 2.322 -6.014 13.737 1.00 90.00 94 LEU A N 1
ATOM 677 C CA . LEU A 1 94 ? 3.779 -6.224 13.669 1.00 90.00 94 LEU A CA 1
ATOM 678 C C . LEU A 1 94 ? 4.221 -7.696 13.605 1.00 90.00 94 LEU A C 1
ATOM 680 O O . LEU A 1 94 ? 5.315 -7.979 13.127 1.00 90.00 94 LEU A O 1
ATOM 684 N N . SER A 1 95 ? 3.405 -8.623 14.109 1.00 88.19 95 SER A N 1
ATOM 685 C CA . SER A 1 95 ? 3.722 -10.058 14.133 1.00 88.19 95 SER A CA 1
ATOM 686 C C . SER A 1 95 ? 3.178 -10.834 12.930 1.00 88.19 95 SER A C 1
ATOM 688 O O . SER A 1 95 ? 3.467 -12.023 12.791 1.00 88.19 95 SER A O 1
ATOM 690 N N . LEU A 1 96 ? 2.399 -10.182 12.062 1.00 91.81 96 LEU A N 1
ATOM 691 C CA . LEU A 1 96 ? 1.783 -10.834 10.913 1.00 91.81 96 LEU A CA 1
ATOM 692 C C . LEU A 1 96 ? 2.775 -10.942 9.760 1.00 91.81 96 LEU A C 1
ATOM 694 O O . LEU A 1 96 ? 3.453 -9.980 9.397 1.00 91.81 96 LEU A O 1
ATOM 698 N N . ASN A 1 97 ? 2.813 -12.121 9.143 1.00 94.44 97 ASN A N 1
ATOM 699 C CA . ASN A 1 97 ? 3.542 -12.313 7.902 1.00 94.44 97 ASN A CA 1
ATOM 700 C C . ASN A 1 97 ? 2.796 -11.626 6.743 1.00 94.44 97 ASN A C 1
ATOM 702 O O . ASN A 1 97 ? 1.616 -11.289 6.863 1.00 94.44 97 ASN A O 1
ATOM 706 N N . ARG A 1 98 ? 3.453 -11.452 5.593 1.00 92.88 98 ARG A N 1
ATOM 707 C CA . ARG A 1 98 ? 2.885 -10.764 4.421 1.00 92.88 98 ARG A CA 1
ATOM 708 C C . ARG A 1 98 ? 1.490 -11.283 4.040 1.00 92.88 98 ARG A C 1
ATOM 710 O O . ARG A 1 98 ? 0.576 -10.492 3.816 1.00 92.88 98 ARG A O 1
ATOM 717 N N . THR A 1 99 ? 1.316 -12.604 3.997 1.00 94.88 99 THR A N 1
ATOM 718 C CA . THR A 1 99 ? 0.041 -13.244 3.634 1.00 94.88 99 THR A CA 1
ATOM 719 C C . THR A 1 99 ? -1.061 -12.958 4.653 1.00 94.88 99 THR A C 1
ATOM 721 O O . THR A 1 99 ? -2.179 -12.626 4.267 1.00 94.88 99 THR A O 1
ATOM 724 N N . ASP A 1 100 ? -0.743 -13.036 5.947 1.00 95.12 100 ASP A N 1
ATOM 725 C CA . ASP A 1 100 ? -1.719 -12.820 7.020 1.00 95.12 100 ASP A CA 1
ATOM 726 C C . ASP A 1 100 ? -2.088 -11.339 7.142 1.00 95.12 100 ASP A C 1
ATOM 728 O O . ASP A 1 100 ? -3.245 -10.995 7.383 1.00 95.12 100 ASP A O 1
ATOM 732 N N . CYS A 1 101 ? -1.121 -10.452 6.892 1.00 94.38 101 CYS A N 1
ATOM 733 C CA . CYS A 1 101 ? -1.349 -9.017 6.825 1.00 94.38 101 CYS A CA 1
ATOM 734 C C . CYS A 1 101 ? -2.376 -8.662 5.742 1.00 94.38 101 CYS A C 1
ATOM 736 O O . CYS A 1 101 ? -3.294 -7.894 6.006 1.00 94.38 101 CYS A O 1
ATOM 738 N N . GLY A 1 102 ? -2.268 -9.265 4.550 1.00 91.38 102 GLY A N 1
ATOM 739 C CA . GLY A 1 102 ? -3.217 -9.046 3.452 1.00 91.38 102 GLY A CA 1
ATOM 740 C C . GLY A 1 102 ? -4.611 -9.642 3.686 1.00 91.38 102 GLY A C 1
ATOM 741 O O . GLY A 1 102 ? -5.572 -9.215 3.047 1.00 91.38 102 GLY A O 1
ATOM 742 N N . ALA A 1 103 ? -4.737 -10.614 4.593 1.00 93.06 103 ALA A N 1
ATOM 743 C CA . ALA A 1 103 ? -6.024 -11.172 5.006 1.00 93.06 103 ALA A CA 1
ATOM 744 C C . ALA A 1 103 ? -6.689 -10.361 6.134 1.00 93.06 103 ALA A C 1
ATOM 746 O O . ALA A 1 103 ? -7.905 -10.444 6.322 1.00 93.06 103 ALA A O 1
ATOM 747 N N . SER A 1 104 ? -5.904 -9.588 6.888 1.00 89.88 104 SER A N 1
ATOM 748 C CA . SER A 1 104 ? -6.400 -8.739 7.964 1.00 89.88 104 SER A CA 1
ATOM 749 C C . SER A 1 104 ? -7.108 -7.507 7.405 1.00 89.88 104 SER A C 1
ATOM 751 O O . SER A 1 104 ? -6.580 -6.799 6.556 1.00 89.88 104 SER A O 1
ATOM 753 N N . LEU A 1 105 ? -8.304 -7.210 7.917 1.00 88.12 105 LEU A N 1
ATOM 754 C CA . LEU A 1 105 ? -9.011 -5.973 7.572 1.00 88.12 105 LEU A CA 1
ATOM 755 C C . LEU A 1 105 ? -8.395 -4.755 8.270 1.00 88.12 105 LEU A C 1
ATOM 757 O O . LEU A 1 105 ? -8.490 -3.652 7.748 1.00 88.12 105 LEU A O 1
ATOM 761 N N . VAL A 1 106 ? -7.772 -4.956 9.437 1.00 89.56 106 VAL A N 1
ATOM 762 C CA . VAL A 1 106 ? -7.246 -3.890 10.310 1.00 89.56 106 VAL A CA 1
ATOM 763 C C . VAL A 1 106 ? -5.786 -3.543 10.047 1.00 89.56 106 VAL A C 1
ATOM 765 O O . VAL A 1 106 ? -5.288 -2.559 10.593 1.00 89.56 106 VAL A O 1
ATOM 768 N N . CYS A 1 107 ? -5.101 -4.324 9.215 1.00 92.62 107 CYS A N 1
ATOM 769 C CA . CYS A 1 107 ? -3.713 -4.085 8.865 1.00 92.62 107 CYS A CA 1
ATOM 770 C C . CYS A 1 107 ? -3.551 -3.929 7.353 1.00 92.62 107 CYS A C 1
ATOM 772 O O . CYS A 1 107 ? -4.328 -4.454 6.563 1.00 92.62 107 CYS A O 1
ATOM 774 N N . PHE A 1 108 ? -2.519 -3.200 6.956 1.00 93.56 108 PHE A N 1
ATOM 775 C CA . PHE A 1 108 ? -2.139 -2.997 5.571 1.00 93.56 108 PHE A CA 1
ATOM 776 C C . PHE A 1 108 ? -0.653 -3.288 5.407 1.00 93.56 108 PHE A C 1
ATOM 778 O O . PHE A 1 108 ? 0.181 -2.811 6.179 1.00 93.56 108 PHE A O 1
ATOM 785 N N . TRP A 1 109 ? -0.327 -4.089 4.396 1.00 94.69 109 TRP A N 1
ATOM 786 C CA . TRP A 1 109 ? 1.052 -4.389 4.048 1.00 94.69 109 TRP A CA 1
ATOM 787 C C . TRP A 1 109 ? 1.657 -3.210 3.294 1.00 94.69 109 TRP A C 1
ATOM 789 O O . TRP A 1 109 ? 1.191 -2.871 2.207 1.00 94.69 109 TRP A O 1
ATOM 799 N N . MET A 1 110 ? 2.707 -2.607 3.848 1.00 93.56 110 MET A N 1
ATOM 800 C CA . MET A 1 110 ? 3.496 -1.605 3.140 1.00 93.56 110 MET A CA 1
ATOM 801 C C . MET A 1 110 ? 4.752 -2.266 2.569 1.00 93.56 110 MET A C 1
ATOM 803 O O . MET A 1 110 ? 5.656 -2.589 3.349 1.00 93.56 110 MET A O 1
ATOM 807 N N . PRO A 1 111 ? 4.823 -2.483 1.242 1.00 93.94 111 PRO A N 1
ATOM 808 C CA . PRO A 1 111 ? 6.024 -3.015 0.623 1.00 93.94 111 PRO A CA 1
ATOM 809 C C . PRO A 1 111 ? 7.155 -1.984 0.696 1.00 93.94 111 PRO A C 1
ATOM 811 O O . PRO A 1 111 ? 6.929 -0.776 0.587 1.00 93.94 111 PRO A O 1
ATOM 814 N N . SER A 1 112 ? 8.374 -2.477 0.863 1.00 94.00 112 SER A N 1
ATOM 815 C CA . SER A 1 112 ? 9.610 -1.710 0.763 1.00 94.00 112 SER A CA 1
ATOM 816 C C . SER A 1 112 ? 10.622 -2.490 -0.062 1.00 94.00 112 SER A C 1
ATOM 818 O O . SER A 1 112 ? 10.712 -3.711 0.038 1.00 94.00 112 SER A O 1
ATOM 820 N N . CYS A 1 113 ? 11.399 -1.787 -0.875 1.00 93.94 113 CYS A N 1
ATOM 821 C CA . CYS A 1 113 ? 12.393 -2.407 -1.740 1.00 93.94 113 CYS A CA 1
ATOM 822 C C . CYS A 1 113 ? 13.795 -2.225 -1.191 1.00 93.94 113 CYS A C 1
ATOM 824 O O . CYS A 1 113 ? 14.242 -1.102 -0.958 1.00 93.94 113 CYS A O 1
ATOM 826 N N . GLU A 1 114 ? 14.473 -3.350 -0.984 1.00 93.06 114 GLU A N 1
ATOM 827 C CA . GLU A 1 114 ? 15.803 -3.420 -0.386 1.00 93.06 114 GLU A CA 1
ATOM 828 C C . GLU A 1 114 ? 16.760 -4.175 -1.315 1.00 93.06 114 GLU A C 1
ATOM 830 O O . GLU A 1 114 ? 16.351 -5.028 -2.107 1.00 93.06 114 GLU A O 1
ATOM 835 N N . ASP A 1 115 ? 18.048 -3.849 -1.238 1.00 92.56 115 ASP A N 1
ATOM 836 C CA . ASP A 1 115 ? 19.079 -4.493 -2.048 1.00 92.56 115 ASP A CA 1
ATOM 837 C C . ASP A 1 115 ? 19.314 -5.940 -1.572 1.00 92.56 115 ASP A C 1
ATOM 839 O O . ASP A 1 115 ? 19.689 -6.186 -0.424 1.00 92.56 115 ASP A O 1
ATOM 843 N N . SER A 1 116 ? 19.176 -6.914 -2.474 1.00 87.81 116 SER A N 1
ATOM 844 C CA . SER A 1 116 ? 19.236 -8.357 -2.155 1.00 87.81 116 SER A CA 1
ATOM 845 C C . SER A 1 116 ? 20.602 -8.836 -1.650 1.00 87.81 116 SER A C 1
ATOM 847 O O . SER A 1 116 ? 20.708 -9.916 -1.077 1.00 87.81 116 SER A O 1
ATOM 849 N N . ASN A 1 117 ? 21.662 -8.061 -1.898 1.00 80.50 117 ASN A N 1
ATOM 850 C CA . ASN A 1 117 ? 23.046 -8.421 -1.573 1.00 80.50 117 ASN A CA 1
ATOM 851 C C . ASN A 1 117 ? 23.574 -7.777 -0.288 1.00 80.50 117 ASN A C 1
ATOM 853 O O . ASN A 1 117 ? 24.731 -8.008 0.071 1.00 80.50 117 ASN A O 1
ATOM 857 N N . VAL A 1 118 ? 22.760 -7.003 0.432 1.00 67.19 118 VAL A N 1
ATOM 858 C CA . VAL A 1 118 ? 23.146 -6.489 1.752 1.00 67.19 118 VAL A CA 1
ATOM 859 C C . VAL A 1 118 ? 22.746 -7.517 2.812 1.00 67.19 118 VAL A C 1
ATOM 861 O O . VAL A 1 118 ? 21.970 -7.252 3.723 1.00 67.19 118 VAL A O 1
ATOM 864 N N . THR A 1 119 ? 23.282 -8.732 2.688 1.00 52.25 119 THR A N 1
ATOM 865 C CA . THR A 1 119 ? 23.254 -9.711 3.775 1.00 52.25 119 THR A CA 1
ATOM 866 C C . THR A 1 119 ? 24.172 -9.197 4.879 1.00 52.25 119 THR A C 1
ATOM 868 O O . THR A 1 119 ? 25.394 -9.298 4.783 1.00 52.25 119 THR A O 1
ATOM 871 N N . ASP A 1 120 ? 23.562 -8.611 5.905 1.00 49.59 120 ASP A N 1
ATOM 872 C CA . ASP A 1 120 ? 24.102 -8.442 7.252 1.00 49.59 120 ASP A CA 1
ATOM 873 C C . ASP A 1 120 ? 25.526 -7.876 7.345 1.00 49.59 120 ASP A C 1
ATOM 875 O O . ASP A 1 120 ? 26.500 -8.526 7.730 1.00 49.59 120 ASP A O 1
ATOM 879 N N . SER A 1 121 ? 25.642 -6.577 7.097 1.00 46.47 121 SER A N 1
ATOM 880 C CA . SER A 1 121 ? 26.613 -5.753 7.826 1.00 46.47 121 SER A CA 1
ATOM 881 C C . SER A 1 121 ? 25.964 -4.481 8.354 1.00 46.47 121 SER A C 1
ATOM 883 O O . SER A 1 121 ? 26.599 -3.436 8.465 1.00 46.47 121 SER A O 1
ATOM 885 N N . THR A 1 122 ? 24.702 -4.579 8.774 1.00 49.22 122 THR A N 1
ATOM 886 C CA . THR A 1 122 ? 24.133 -3.615 9.714 1.00 49.22 122 THR A CA 1
ATOM 887 C C . THR A 1 122 ? 24.672 -3.969 11.094 1.00 49.22 122 THR A C 1
ATOM 889 O O . THR A 1 122 ? 24.018 -4.588 11.927 1.00 49.22 122 THR A O 1
ATOM 892 N N . THR A 1 123 ? 25.930 -3.585 11.324 1.00 46.75 123 THR A N 1
ATOM 893 C CA . THR A 1 123 ? 26.406 -3.299 12.673 1.00 46.75 123 THR A CA 1
ATOM 894 C C . THR A 1 123 ? 25.410 -2.305 13.243 1.00 46.75 123 THR A C 1
ATOM 896 O O . THR A 1 123 ? 25.340 -1.167 12.773 1.00 46.75 123 THR A O 1
ATOM 899 N N . THR A 1 124 ? 24.606 -2.751 14.203 1.00 47.22 124 THR A N 1
ATOM 900 C CA . THR A 1 124 ? 23.771 -1.908 15.050 1.00 47.22 124 THR A CA 1
ATOM 901 C C . THR A 1 124 ? 24.685 -0.894 15.732 1.00 47.22 124 THR A C 1
ATOM 903 O O . THR A 1 124 ? 25.155 -1.098 16.849 1.00 47.22 124 THR A O 1
ATOM 906 N N . THR A 1 125 ? 24.994 0.201 15.041 1.00 46.16 125 THR A N 1
ATOM 907 C CA . THR A 1 125 ? 25.513 1.405 15.673 1.00 46.16 125 THR A CA 1
ATOM 908 C C . THR A 1 125 ? 24.329 1.931 16.452 1.00 46.16 125 THR A C 1
ATOM 910 O O . THR A 1 125 ? 23.483 2.635 15.906 1.00 46.16 125 THR A O 1
ATOM 913 N N . ALA A 1 126 ? 24.209 1.465 17.696 1.00 41.25 126 ALA A N 1
ATOM 914 C CA . ALA A 1 126 ? 23.271 2.001 18.657 1.00 41.25 126 ALA A CA 1
ATOM 915 C C . ALA A 1 126 ? 23.366 3.524 18.564 1.00 41.25 126 ALA A C 1
ATOM 917 O O . ALA A 1 126 ? 24.417 4.100 18.854 1.00 41.25 126 ALA A O 1
ATOM 918 N N . MET A 1 127 ? 22.297 4.171 18.096 1.00 49.97 127 MET A N 1
ATOM 919 C CA . MET A 1 127 ? 22.168 5.603 18.302 1.00 49.97 127 MET A CA 1
ATOM 920 C C . MET A 1 127 ? 22.310 5.815 19.812 1.00 49.97 127 MET A C 1
ATOM 922 O O . MET A 1 127 ? 21.567 5.182 20.570 1.00 49.97 127 MET A O 1
ATOM 926 N N . PRO A 1 128 ? 23.270 6.629 20.287 1.00 51.59 128 PRO A N 1
ATOM 927 C CA . PRO A 1 128 ? 23.290 7.001 21.684 1.00 51.59 128 PRO A CA 1
ATOM 928 C C . PRO A 1 128 ? 21.972 7.715 21.956 1.00 51.59 128 PRO A C 1
ATOM 930 O O . PRO A 1 128 ? 21.694 8.773 21.395 1.00 51.59 128 PRO A O 1
ATOM 933 N N . SER A 1 129 ? 21.144 7.085 22.784 1.00 46.72 129 SER A N 1
ATOM 934 C CA . SER A 1 129 ? 20.015 7.720 23.440 1.00 46.72 129 SER A CA 1
ATOM 935 C C . SER A 1 129 ? 20.504 9.056 23.992 1.00 46.72 129 SER A C 1
ATOM 937 O O . SER A 1 129 ? 21.329 9.083 24.907 1.00 46.72 129 SER A O 1
ATOM 939 N N . SER A 1 130 ? 20.047 10.165 23.408 1.00 43.59 130 SER A N 1
ATOM 940 C CA . SER A 1 130 ? 20.200 11.479 24.017 1.00 43.59 130 SER A CA 1
ATOM 941 C C . SER A 1 130 ? 19.378 11.483 25.296 1.00 43.59 130 SER A C 1
ATOM 943 O O . SER A 1 130 ? 18.191 11.795 25.303 1.00 43.59 130 SER A O 1
ATOM 945 N N . THR A 1 131 ? 20.046 11.110 26.381 1.00 52.41 131 THR A N 1
ATOM 946 C CA . THR A 1 131 ? 19.752 11.554 27.735 1.00 52.41 131 THR A CA 1
ATOM 947 C C . THR A 1 131 ? 19.712 13.081 27.711 1.00 52.41 131 THR A C 1
ATOM 949 O O . THR A 1 131 ? 20.751 13.736 27.733 1.00 52.41 131 THR A O 1
ATOM 952 N N . ALA A 1 132 ? 18.513 13.644 27.590 1.00 46.81 132 ALA A N 1
ATOM 953 C CA . ALA A 1 132 ? 18.237 14.993 28.051 1.00 46.81 132 ALA A CA 1
ATOM 954 C C . ALA A 1 132 ? 17.802 14.888 29.517 1.00 46.81 132 ALA A C 1
ATOM 956 O O . ALA A 1 132 ? 16.984 14.039 29.872 1.00 46.81 132 ALA A O 1
ATOM 957 N N . ASP A 1 133 ? 18.436 15.712 30.342 1.00 45.47 133 ASP A N 1
ATOM 958 C CA . ASP A 1 133 ? 18.416 15.694 31.798 1.00 45.47 133 ASP A CA 1
ATOM 959 C C . ASP A 1 133 ? 17.022 15.658 32.455 1.00 45.47 133 ASP A C 1
ATOM 961 O O . ASP A 1 133 ? 16.063 16.253 31.952 1.00 45.47 133 ASP A O 1
ATOM 965 N N . PRO A 1 134 ? 16.925 15.052 33.655 1.00 54.72 134 PRO A N 1
ATOM 966 C CA . PRO A 1 134 ? 15.766 15.179 34.520 1.00 54.72 134 PRO A CA 1
ATOM 967 C C . PRO A 1 134 ? 15.691 16.596 35.102 1.00 54.72 134 PRO A C 1
ATOM 969 O O . PRO A 1 134 ? 16.571 17.043 35.842 1.00 54.72 134 PRO A O 1
ATOM 972 N N . VAL A 1 135 ? 14.593 17.300 34.825 1.00 51.56 135 VAL A N 1
ATOM 973 C CA . VAL A 1 135 ? 14.221 18.487 35.598 1.00 51.56 135 VAL A CA 1
ATOM 974 C C . VAL A 1 135 ? 13.880 18.036 37.015 1.00 51.56 135 VAL A C 1
ATOM 976 O O . VAL A 1 135 ? 12.887 17.352 37.258 1.00 51.56 135 VAL A O 1
ATOM 979 N N . ALA A 1 136 ? 14.730 18.444 37.953 1.00 51.25 136 ALA A N 1
ATOM 980 C CA . ALA A 1 136 ? 14.478 18.378 39.377 1.00 51.25 136 ALA A CA 1
ATOM 981 C C . ALA A 1 136 ? 13.231 19.205 39.730 1.00 51.25 136 ALA A C 1
ATOM 983 O O . ALA A 1 136 ? 13.257 20.434 39.693 1.00 51.25 136 ALA A O 1
ATOM 984 N N . VAL A 1 137 ? 12.158 18.532 40.141 1.00 54.41 137 VAL A N 1
ATOM 985 C CA . VAL A 1 137 ? 11.156 19.115 41.036 1.00 54.41 137 VAL A CA 1
ATOM 986 C C . VAL A 1 137 ? 11.157 18.256 42.285 1.00 54.41 137 VAL A C 1
ATOM 988 O O . VAL A 1 137 ? 10.640 17.142 42.308 1.00 54.41 137 VAL A O 1
ATOM 991 N N . GLY A 1 138 ? 11.826 18.769 43.315 1.00 52.28 138 GLY A N 1
ATOM 992 C CA . GLY A 1 138 ? 11.749 18.208 44.648 1.00 52.28 138 GLY A CA 1
ATOM 993 C C . GLY A 1 138 ? 10.330 18.359 45.174 1.00 52.28 138 GLY A C 1
ATOM 994 O O . GLY A 1 138 ? 9.792 19.463 45.195 1.00 52.28 138 GLY A O 1
ATOM 995 N N . ASN A 1 139 ? 9.755 17.257 45.638 1.00 51.66 139 ASN A N 1
ATOM 996 C CA . ASN A 1 139 ? 8.706 17.317 46.634 1.00 51.66 139 ASN A CA 1
ATOM 997 C C . ASN A 1 139 ? 8.965 16.215 47.659 1.00 51.66 139 ASN A C 1
ATOM 999 O O . ASN A 1 139 ? 8.821 15.025 47.393 1.00 51.66 139 ASN A O 1
ATOM 1003 N N . SER A 1 140 ? 9.440 16.651 48.817 1.00 62.97 140 SER A N 1
ATOM 1004 C CA . SER A 1 140 ? 9.672 15.852 50.008 1.00 62.97 140 SER A CA 1
ATOM 1005 C C . SER A 1 140 ? 8.336 15.312 50.521 1.00 62.97 140 SER A C 1
ATOM 1007 O O . SER A 1 140 ? 7.451 16.094 50.864 1.00 62.97 140 SER A O 1
ATOM 1009 N N . GLY A 1 141 ? 8.205 13.993 50.613 1.00 52.38 141 GLY A N 1
ATOM 1010 C CA . GLY A 1 141 ? 7.116 13.318 51.315 1.00 52.38 141 GLY A CA 1
ATOM 1011 C C . GLY A 1 141 ? 7.680 12.087 52.028 1.00 52.38 141 GLY A C 1
ATOM 1012 O O . GLY A 1 141 ? 8.313 11.277 51.353 1.00 52.38 141 GLY A O 1
ATOM 1013 N N . PRO A 1 142 ? 7.558 11.977 53.362 1.00 58.78 142 PRO A N 1
ATOM 1014 C CA . PRO A 1 142 ? 8.196 10.921 54.136 1.00 58.78 142 PRO A CA 1
ATOM 1015 C C . PRO A 1 142 ? 7.378 9.623 54.124 1.00 58.78 142 PRO A C 1
ATOM 1017 O O . PRO A 1 142 ? 6.154 9.680 54.128 1.00 58.78 142 PRO A O 1
ATOM 1020 N N . SER A 1 143 ? 8.127 8.517 54.164 1.00 50.91 143 SER A N 1
ATOM 1021 C CA . SER A 1 143 ? 7.876 7.253 54.873 1.00 50.91 143 SER A CA 1
ATOM 1022 C C . SER A 1 143 ? 6.556 6.504 54.637 1.00 50.91 143 SER A C 1
ATOM 1024 O O . SER A 1 143 ? 5.473 7.023 54.855 1.00 50.91 143 SER A O 1
ATOM 1026 N N . ASP A 1 144 ? 6.643 5.221 54.291 1.00 44.22 144 ASP A N 1
ATOM 1027 C CA . ASP A 1 144 ? 6.699 4.177 55.322 1.00 44.22 144 ASP A CA 1
ATOM 1028 C C . ASP A 1 144 ? 7.008 2.820 54.677 1.00 44.22 144 ASP A C 1
ATOM 1030 O O . ASP A 1 144 ? 6.344 2.367 53.743 1.00 44.22 144 ASP A O 1
ATOM 1034 N N . ASP A 1 145 ? 8.066 2.206 55.200 1.00 55.78 145 ASP A N 1
ATOM 1035 C CA . ASP A 1 145 ? 8.343 0.783 55.116 1.00 55.78 145 ASP A CA 1
ATOM 1036 C C . ASP A 1 145 ? 7.120 -0.010 55.588 1.00 55.78 145 ASP A C 1
ATOM 1038 O O . ASP A 1 145 ? 6.549 0.299 56.631 1.00 55.78 145 ASP A O 1
ATOM 1042 N N . ASN A 1 146 ? 6.754 -1.060 54.859 1.00 58.56 146 ASN A N 1
ATOM 1043 C CA . ASN A 1 146 ? 6.210 -2.272 55.460 1.00 58.56 146 ASN A CA 1
ATOM 1044 C C . ASN A 1 146 ? 6.527 -3.443 54.532 1.00 58.56 146 ASN A C 1
ATOM 1046 O O . ASN A 1 146 ? 5.799 -3.747 53.586 1.00 58.56 146 ASN A O 1
ATOM 1050 N N . ASP A 1 147 ? 7.653 -4.082 54.840 1.00 52.41 147 ASP A N 1
ATOM 1051 C CA . ASP A 1 147 ? 7.756 -5.531 54.790 1.00 52.41 147 ASP A CA 1
ATOM 1052 C C . ASP A 1 147 ? 6.517 -6.131 55.472 1.00 52.41 147 ASP A C 1
ATOM 1054 O O . ASP A 1 147 ? 6.290 -5.890 56.657 1.00 52.41 147 ASP A O 1
ATOM 1058 N N . ASP A 1 148 ? 5.748 -6.955 54.765 1.00 54.22 148 ASP A N 1
ATOM 1059 C CA . ASP A 1 148 ? 5.159 -8.100 55.444 1.00 54.22 148 ASP A CA 1
ATOM 1060 C C . ASP A 1 148 ? 5.189 -9.332 54.548 1.00 54.22 148 ASP A C 1
ATOM 1062 O O . ASP A 1 148 ? 4.794 -9.346 53.380 1.00 54.22 148 ASP A O 1
ATOM 1066 N N . ASN A 1 149 ? 5.762 -10.355 55.150 1.00 62.00 149 ASN A N 1
ATOM 1067 C CA . ASN A 1 149 ? 6.122 -11.638 54.613 1.00 62.00 149 ASN A CA 1
ATOM 1068 C C . ASN A 1 149 ? 5.134 -12.598 55.272 1.00 62.00 149 ASN A C 1
ATOM 1070 O O . ASN A 1 149 ? 5.275 -12.875 56.461 1.00 62.00 149 ASN A O 1
ATOM 1074 N N . GLY A 1 150 ? 4.112 -13.067 54.557 1.00 49.41 150 GLY A N 1
ATOM 1075 C CA . GLY A 1 150 ? 3.057 -13.809 55.239 1.00 49.41 150 GLY A CA 1
ATOM 1076 C C . GLY A 1 150 ? 2.033 -14.496 54.350 1.00 49.41 150 GLY A C 1
ATOM 1077 O O . GLY A 1 150 ? 1.041 -13.900 53.957 1.00 49.41 150 GLY A O 1
ATOM 1078 N N . ASP A 1 151 ? 2.259 -15.796 54.210 1.00 46.78 151 ASP A N 1
ATOM 1079 C CA . ASP A 1 151 ? 1.311 -16.831 54.632 1.00 46.78 151 ASP A CA 1
ATOM 1080 C C . ASP A 1 151 ? 0.455 -17.545 53.577 1.00 46.78 151 ASP A C 1
ATOM 1082 O O . ASP A 1 151 ? -0.187 -16.983 52.687 1.00 46.78 151 ASP A O 1
ATOM 1086 N N . ASP A 1 152 ? 0.500 -18.862 53.754 1.00 54.69 152 ASP A N 1
ATOM 1087 C CA . ASP A 1 152 ? -0.230 -19.924 53.096 1.00 54.69 152 ASP A CA 1
ATOM 1088 C C . ASP A 1 152 ? -1.750 -19.772 53.260 1.00 54.69 152 ASP A C 1
ATOM 1090 O O . ASP A 1 152 ? -2.246 -19.376 54.311 1.00 54.69 152 ASP A O 1
ATOM 1094 N N . GLY A 1 153 ? -2.538 -20.205 52.269 1.00 54.09 153 GLY A N 1
ATOM 1095 C CA . GLY A 1 153 ? -3.982 -20.293 52.503 1.00 54.09 153 GLY A CA 1
ATOM 1096 C C . GLY A 1 153 ? -4.871 -20.603 51.312 1.00 54.09 153 GLY A C 1
ATOM 1097 O O . GLY A 1 153 ? -5.645 -19.769 50.863 1.00 54.09 153 GLY A O 1
ATOM 1098 N N . ASN A 1 154 ? -4.815 -21.852 50.857 1.00 63.69 154 ASN A N 1
ATOM 1099 C CA . ASN A 1 154 ? -5.976 -22.657 50.464 1.00 63.69 154 ASN A CA 1
ATOM 1100 C C . ASN A 1 154 ? -7.364 -22.068 50.820 1.00 63.69 154 ASN A C 1
ATOM 1102 O O . ASN A 1 154 ? -7.686 -22.059 52.001 1.00 63.69 154 ASN A O 1
ATOM 1106 N N . VAL A 1 155 ? -8.224 -21.771 49.830 1.00 53.62 155 VAL A N 1
ATOM 1107 C CA . VAL A 1 155 ? -9.659 -22.150 49.826 1.00 53.62 155 VAL A CA 1
ATOM 1108 C C . VAL A 1 155 ? -10.147 -22.224 48.375 1.00 53.62 155 VAL A C 1
ATOM 1110 O O . VAL A 1 155 ? -10.280 -21.216 47.683 1.00 53.62 155 VAL A O 1
ATOM 1113 N N . GLY A 1 156 ? -10.450 -23.438 47.915 1.00 61.56 156 GLY A N 1
ATOM 1114 C CA . GLY A 1 156 ? -11.219 -23.649 46.696 1.00 61.56 156 GLY A CA 1
ATOM 1115 C C . GLY A 1 156 ? -12.650 -23.139 46.860 1.00 61.56 156 GLY A C 1
ATOM 1116 O O . GLY A 1 156 ? -13.344 -23.525 47.797 1.00 61.56 156 GLY A O 1
ATOM 1117 N N . ASN A 1 157 ? -13.106 -22.315 45.920 1.00 56.00 157 ASN A N 1
ATOM 1118 C CA . ASN A 1 157 ? -14.517 -21.987 45.774 1.00 56.00 157 ASN A CA 1
ATOM 1119 C C . ASN A 1 157 ? -14.939 -22.299 44.337 1.00 56.00 157 ASN A C 1
ATOM 1121 O O . ASN A 1 157 ? -14.745 -21.506 43.418 1.00 56.00 157 ASN A O 1
ATOM 1125 N N . ALA A 1 158 ? -15.459 -23.511 44.145 1.00 51.16 158 ALA A N 1
ATOM 1126 C CA . ALA A 1 158 ? -16.043 -23.950 42.889 1.00 51.16 158 ALA A CA 1
ATOM 1127 C C . ALA A 1 158 ? -17.340 -23.168 42.638 1.00 51.16 158 ALA A C 1
ATOM 1129 O O . ALA A 1 158 ? -18.361 -23.401 43.285 1.00 51.16 158 ALA A O 1
ATOM 1130 N N . THR A 1 159 ? -17.289 -22.223 41.704 1.00 62.72 159 THR A N 1
ATOM 1131 C CA . THR A 1 159 ? -18.474 -21.559 41.157 1.00 62.72 159 THR A CA 1
ATOM 1132 C C . THR A 1 159 ? -19.154 -22.503 40.155 1.00 62.72 159 THR A C 1
ATOM 1134 O O . THR A 1 159 ? -18.468 -23.040 39.282 1.00 62.72 159 THR A O 1
ATOM 1137 N N . PRO A 1 160 ? -20.472 -22.754 40.263 1.00 67.50 160 PRO A N 1
ATOM 1138 C CA . PRO A 1 160 ? -21.188 -23.585 39.301 1.00 67.50 160 PRO A CA 1
ATOM 1139 C C . PRO A 1 160 ? -21.222 -22.924 37.909 1.00 67.50 160 PRO A C 1
ATOM 1141 O O . PRO A 1 160 ? -21.253 -21.694 37.816 1.00 67.50 160 PRO A O 1
ATOM 1144 N N . PRO A 1 161 ? -21.216 -23.722 36.826 1.00 65.56 161 PRO A N 1
ATOM 1145 C CA . PRO A 1 161 ? -21.239 -23.208 35.461 1.00 65.56 161 PRO A CA 1
ATOM 1146 C C . PRO A 1 161 ? -22.574 -22.499 35.166 1.00 65.56 161 PRO A C 1
ATOM 1148 O O . PRO A 1 161 ? -23.627 -23.039 35.513 1.00 65.56 161 PRO A O 1
ATOM 1151 N N . PRO A 1 162 ? -22.561 -21.315 34.526 1.00 61.66 162 PRO A N 1
ATOM 1152 C CA . PRO A 1 162 ? -23.783 -20.674 34.065 1.00 61.66 162 PRO A CA 1
ATOM 1153 C C . PRO A 1 162 ? -24.407 -21.439 32.890 1.00 61.66 162 PRO A C 1
ATOM 1155 O O . PRO A 1 162 ? -23.718 -21.942 32.001 1.00 61.66 162 PRO A O 1
ATOM 1158 N N . ASP A 1 163 ? -25.736 -21.498 32.936 1.00 57.31 163 ASP A N 1
ATOM 1159 C CA . ASP A 1 163 ? -26.655 -22.109 31.981 1.00 57.31 163 ASP A CA 1
ATOM 1160 C C . ASP A 1 163 ? -26.369 -21.743 30.517 1.00 57.31 163 ASP A C 1
ATOM 1162 O O . ASP A 1 163 ? -26.158 -20.581 30.154 1.00 57.31 163 ASP A O 1
ATOM 1166 N N . ALA A 1 164 ? -26.442 -22.760 29.658 1.00 53.38 164 ALA A N 1
ATOM 1167 C CA . ALA A 1 164 ? -26.332 -22.643 28.213 1.00 53.38 164 ALA A CA 1
ATOM 1168 C C . ALA A 1 164 ? -27.529 -21.861 27.644 1.00 53.38 164 ALA A C 1
ATOM 1170 O O . ALA A 1 164 ? -28.583 -22.418 27.336 1.00 53.38 164 ALA A O 1
ATOM 1171 N N . THR A 1 165 ? -27.353 -20.551 27.482 1.00 66.88 165 THR A N 1
ATOM 1172 C CA . THR A 1 165 ? -28.292 -19.703 26.745 1.00 66.88 165 THR A CA 1
ATOM 1173 C C . THR A 1 165 ? -28.134 -19.988 25.254 1.00 66.88 165 THR A C 1
ATOM 1175 O O . THR A 1 165 ? -27.065 -19.788 24.679 1.00 66.88 165 THR A O 1
ATOM 1178 N N . SER A 1 166 ? -29.197 -20.507 24.640 1.00 60.59 166 SER A N 1
ATOM 1179 C CA . SER A 1 166 ? -29.259 -20.834 23.216 1.00 60.59 166 SER A CA 1
ATOM 1180 C C . SER A 1 166 ? -28.925 -19.612 22.358 1.00 60.59 166 SER A C 1
ATOM 1182 O O . SER A 1 166 ? -29.539 -18.555 22.500 1.00 60.59 166 SER A O 1
ATOM 1184 N N . ALA A 1 167 ? -27.934 -19.767 21.479 1.00 60.47 167 ALA A N 1
ATOM 1185 C CA . ALA A 1 167 ? -27.499 -18.732 20.553 1.00 60.47 167 ALA A CA 1
ATOM 1186 C C . ALA A 1 167 ? -28.628 -18.363 19.568 1.00 60.47 167 ALA A C 1
ATOM 1188 O O . ALA A 1 167 ? -29.334 -19.259 19.094 1.00 60.47 167 ALA A O 1
ATOM 1189 N N . PRO A 1 168 ? -28.807 -17.070 19.246 1.00 61.31 168 PRO A N 1
ATOM 1190 C CA . PRO A 1 168 ? -29.751 -16.641 18.229 1.00 61.31 168 PRO A CA 1
ATOM 1191 C C . PRO A 1 168 ? -29.297 -17.111 16.843 1.00 61.31 168 PRO A C 1
ATOM 1193 O O . PRO A 1 168 ? -28.128 -17.015 16.476 1.00 61.31 168 PRO A O 1
ATOM 1196 N N . ASP A 1 169 ? -30.271 -17.625 16.104 1.00 59.03 169 ASP A N 1
ATOM 1197 C CA . ASP A 1 169 ? -30.190 -18.109 14.733 1.00 59.03 169 ASP A CA 1
ATOM 1198 C C . ASP A 1 169 ? -29.566 -17.040 13.817 1.00 59.03 169 ASP A C 1
ATOM 1200 O O . ASP A 1 169 ? -30.107 -15.942 13.639 1.00 59.03 169 ASP A O 1
ATOM 1204 N N . ASN A 1 170 ? -28.379 -17.337 13.282 1.00 50.47 170 ASN A N 1
ATOM 1205 C CA . ASN A 1 170 ? -27.668 -16.453 12.369 1.00 50.47 170 ASN A CA 1
ATOM 1206 C C . ASN A 1 170 ? -28.445 -16.391 11.055 1.00 50.47 170 ASN A C 1
ATOM 1208 O O . ASN A 1 170 ? -28.392 -17.299 10.234 1.00 50.47 170 ASN A O 1
ATOM 1212 N N . THR A 1 171 ? -29.161 -15.290 10.846 1.00 55.28 171 THR A N 1
ATOM 1213 C CA . THR A 1 171 ? -29.751 -14.979 9.546 1.00 55.28 171 THR A CA 1
ATOM 1214 C C . THR A 1 171 ? -28.618 -14.729 8.551 1.00 55.28 171 THR A C 1
ATOM 1216 O O . THR A 1 171 ? -27.942 -13.701 8.630 1.00 55.28 171 THR A O 1
ATOM 1219 N N . ASP A 1 172 ? -28.425 -15.668 7.624 1.00 44.44 172 ASP A N 1
ATOM 1220 C CA . ASP A 1 172 ? -27.534 -15.583 6.466 1.00 44.44 172 ASP A CA 1
ATOM 1221 C C . ASP A 1 172 ? -27.731 -14.262 5.703 1.00 44.44 172 ASP A C 1
ATOM 1223 O O . ASP A 1 172 ? -28.597 -14.117 4.835 1.00 44.44 172 ASP A O 1
ATOM 1227 N N . ARG A 1 173 ? -26.909 -13.258 6.016 1.00 51.09 173 ARG A N 1
ATOM 1228 C CA . ARG A 1 173 ? -26.756 -12.070 5.176 1.00 51.09 173 ARG A CA 1
ATOM 1229 C C . ARG A 1 173 ? -25.769 -12.422 4.080 1.00 51.09 173 ARG A C 1
ATOM 1231 O O . ARG A 1 173 ? -24.562 -12.343 4.275 1.00 51.09 173 ARG A O 1
ATOM 1238 N N . SER A 1 174 ? -26.297 -12.808 2.924 1.00 52.34 174 SER A N 1
ATOM 1239 C CA . SER A 1 174 ? -25.525 -13.007 1.701 1.00 52.34 174 SER A CA 1
ATOM 1240 C C . SER A 1 174 ? -24.684 -11.763 1.399 1.00 52.34 174 SER A C 1
ATOM 1242 O O . SER A 1 174 ? -25.211 -10.726 0.985 1.00 52.34 174 SER A O 1
ATOM 1244 N N . THR A 1 175 ? -23.379 -11.869 1.632 1.00 55.72 175 THR A N 1
ATOM 1245 C CA . THR A 1 175 ? -22.361 -10.861 1.342 1.00 55.72 175 THR A CA 1
ATOM 1246 C C . THR A 1 175 ? -22.307 -10.636 -0.170 1.00 55.72 175 THR A C 1
ATOM 1248 O O . THR A 1 175 ? -21.642 -11.360 -0.908 1.00 55.72 175 THR A O 1
ATOM 1251 N N . GLY A 1 176 ? -23.076 -9.665 -0.661 1.00 58.41 176 GLY A N 1
ATOM 1252 C CA . GLY A 1 176 ? -23.041 -9.245 -2.057 1.00 58.41 176 GLY A CA 1
ATOM 1253 C C . GLY A 1 176 ? -21.681 -8.630 -2.371 1.00 58.41 176 GLY A C 1
ATOM 1254 O O . GLY A 1 176 ? -21.318 -7.599 -1.814 1.00 58.41 176 GLY A O 1
ATOM 1255 N N . SER A 1 177 ? -20.914 -9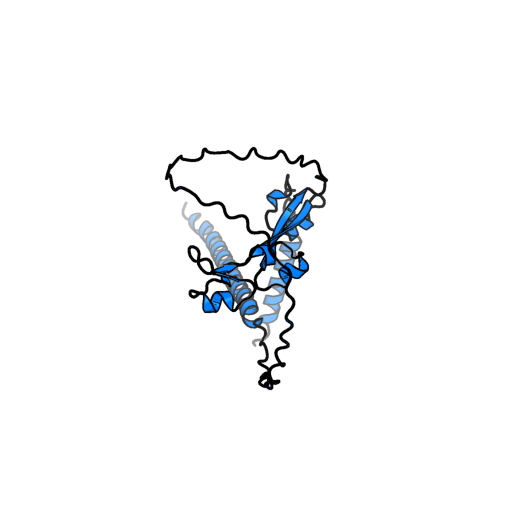.287 -3.238 1.00 58.34 177 SER A N 1
ATOM 1256 C CA . SER A 1 177 ? -19.585 -8.844 -3.653 1.00 58.34 177 SER A CA 1
ATOM 1257 C C . SER A 1 177 ? -19.654 -7.456 -4.307 1.00 58.34 177 SER A C 1
ATOM 1259 O O . SER A 1 177 ? -20.299 -7.276 -5.340 1.00 58.34 177 SER A O 1
ATOM 1261 N N . ASN A 1 178 ? -18.963 -6.468 -3.728 1.00 45.91 178 ASN A N 1
ATOM 1262 C CA . ASN A 1 178 ? -18.894 -5.077 -4.207 1.00 45.91 178 ASN A CA 1
ATOM 1263 C C . ASN A 1 178 ? -18.060 -4.907 -5.499 1.00 45.91 178 ASN A C 1
ATOM 1265 O O . ASN A 1 178 ? -17.593 -3.812 -5.814 1.00 45.91 178 ASN A O 1
ATOM 1269 N N . ALA A 1 179 ? -17.881 -5.976 -6.277 1.00 50.28 179 ALA A N 1
ATOM 1270 C CA . ALA A 1 179 ? -17.135 -5.979 -7.533 1.00 50.28 179 ALA A CA 1
ATOM 1271 C C . ALA A 1 179 ? -17.747 -5.049 -8.604 1.00 50.28 179 ALA A C 1
ATOM 1273 O O . ALA A 1 179 ? -17.045 -4.574 -9.496 1.00 50.28 179 ALA A O 1
ATOM 1274 N N . GLY A 1 180 ? -19.046 -4.736 -8.505 1.00 44.38 180 GLY A N 1
ATOM 1275 C CA . GLY A 1 180 ? -19.748 -3.901 -9.485 1.00 44.38 180 GLY A CA 1
ATOM 1276 C C . GLY A 1 180 ? -19.291 -2.436 -9.530 1.00 44.38 180 GLY A C 1
ATOM 1277 O O . GLY A 1 180 ? -19.312 -1.830 -10.599 1.00 44.38 180 GLY A O 1
ATOM 1278 N N . ALA A 1 181 ? -18.844 -1.864 -8.407 1.00 57.56 181 ALA A N 1
ATOM 1279 C CA . ALA A 1 181 ? -18.490 -0.441 -8.337 1.00 57.56 181 ALA A CA 1
ATOM 1280 C C . ALA A 1 181 ? -17.111 -0.139 -8.952 1.00 57.56 181 ALA A C 1
ATOM 1282 O O . ALA A 1 181 ? -16.926 0.890 -9.600 1.00 57.56 181 ALA A O 1
ATOM 1283 N N . ILE A 1 182 ? -16.161 -1.067 -8.810 1.00 57.78 182 ILE A N 1
ATOM 1284 C CA . ILE A 1 182 ? -14.790 -0.912 -9.317 1.00 57.78 182 ILE A CA 1
ATOM 1285 C C . ILE A 1 182 ? -14.753 -1.105 -10.843 1.00 57.78 182 ILE A C 1
ATOM 1287 O O . ILE A 1 182 ? -14.054 -0.378 -11.550 1.00 57.78 182 ILE A O 1
ATOM 1291 N N . ALA A 1 183 ? -15.587 -2.001 -11.383 1.00 61.97 183 ALA A N 1
ATOM 1292 C CA . ALA A 1 183 ? -15.689 -2.219 -12.827 1.00 61.97 183 ALA A CA 1
ATOM 1293 C C . ALA A 1 183 ? -16.246 -0.999 -13.596 1.00 61.97 183 ALA A C 1
ATOM 1295 O O . ALA A 1 183 ? -15.910 -0.800 -14.765 1.00 61.97 183 ALA A O 1
ATOM 1296 N N . GLY A 1 184 ? -17.059 -0.150 -12.953 1.00 64.00 184 GLY A N 1
ATOM 1297 C CA . GLY A 1 184 ? -17.661 1.026 -13.593 1.00 64.00 184 GLY A CA 1
ATOM 1298 C C . GLY A 1 184 ? -16.668 2.155 -13.901 1.00 64.00 184 GLY A C 1
ATOM 1299 O O . GLY A 1 184 ? -16.804 2.832 -14.923 1.00 64.00 184 GLY A O 1
ATOM 1300 N N . GLY A 1 185 ? -15.644 2.339 -13.059 1.00 73.25 185 GLY A N 1
ATOM 1301 C CA . GLY A 1 185 ? -14.684 3.443 -13.191 1.00 73.25 185 GLY A CA 1
ATOM 1302 C C . GLY A 1 185 ? -13.796 3.335 -14.432 1.00 73.25 185 GLY A C 1
ATOM 1303 O O . GLY A 1 185 ? -13.599 4.318 -15.151 1.00 73.25 185 GLY A O 1
ATOM 1304 N N . VAL A 1 186 ? -13.315 2.127 -14.738 1.00 82.69 186 VAL A N 1
ATOM 1305 C CA . VAL A 1 186 ? -12.383 1.893 -15.855 1.00 82.69 186 VAL A CA 1
ATOM 1306 C C . VAL A 1 186 ? -13.060 2.143 -17.203 1.00 82.69 186 VAL A C 1
ATOM 1308 O O . VAL A 1 186 ? -12.489 2.791 -18.080 1.00 82.69 186 VAL A O 1
ATOM 1311 N N . VAL A 1 187 ? -14.314 1.705 -17.358 1.00 85.88 187 VAL A N 1
ATOM 1312 C CA . VAL A 1 187 ? -15.072 1.910 -18.603 1.00 85.88 187 VAL A CA 1
ATOM 1313 C C . VAL A 1 187 ? -15.336 3.401 -18.841 1.00 85.88 187 VAL A C 1
ATOM 1315 O O . VAL A 1 187 ? -15.184 3.878 -19.967 1.00 85.88 187 VAL A O 1
ATOM 1318 N N . GLY A 1 188 ? -15.653 4.160 -17.786 1.00 86.44 188 GLY A N 1
ATOM 1319 C CA . GLY A 1 188 ? -15.828 5.613 -17.873 1.00 86.44 188 GLY A CA 1
ATOM 1320 C C . GLY A 1 188 ? -14.550 6.345 -18.298 1.00 86.44 188 GLY A C 1
ATOM 1321 O O . GLY A 1 188 ? -14.593 7.192 -19.194 1.00 86.44 188 GLY A O 1
ATOM 1322 N N . ALA A 1 189 ? -13.403 5.979 -17.715 1.00 87.38 189 ALA A N 1
ATOM 1323 C CA . ALA A 1 189 ? -12.113 6.588 -18.039 1.00 87.38 189 ALA A CA 1
ATOM 1324 C C . ALA A 1 189 ? -11.681 6.317 -19.492 1.00 87.38 189 ALA A C 1
ATOM 1326 O O . ALA A 1 189 ? -11.217 7.232 -20.175 1.00 87.38 189 ALA A O 1
ATOM 1327 N N . LEU A 1 190 ? -11.894 5.095 -19.998 1.00 90.31 190 LEU A N 1
ATOM 1328 C CA . LEU A 1 190 ? -11.544 4.735 -21.378 1.00 90.31 190 LEU A CA 1
ATOM 1329 C C . LEU A 1 190 ? -12.371 5.508 -22.416 1.00 90.31 190 LEU A C 1
ATOM 1331 O O . LEU A 1 190 ? -11.826 5.951 -23.429 1.00 90.31 190 LEU A O 1
ATOM 1335 N N . ILE A 1 191 ? -13.664 5.725 -22.156 1.00 94.50 191 ILE A N 1
ATOM 1336 C CA . ILE A 1 191 ? -14.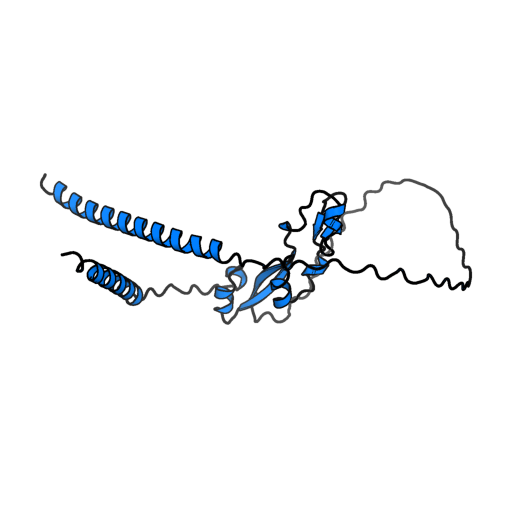531 6.513 -23.048 1.00 94.50 191 ILE A CA 1
ATOM 1337 C C . ILE A 1 191 ? -14.094 7.984 -23.065 1.00 94.50 191 ILE A C 1
ATOM 1339 O O . ILE A 1 191 ? -13.988 8.583 -24.139 1.00 94.50 191 ILE A O 1
ATOM 1343 N N . LEU A 1 192 ? -13.802 8.561 -21.895 1.00 94.75 192 LEU A N 1
ATOM 1344 C CA . LEU A 1 192 ? -13.334 9.945 -21.790 1.00 94.75 192 LEU A CA 1
ATOM 1345 C C . LEU A 1 192 ? -11.999 10.137 -22.527 1.00 94.75 192 LEU A C 1
ATOM 1347 O O . LEU A 1 192 ? -11.854 11.074 -23.313 1.00 94.75 192 LEU A O 1
ATOM 1351 N N . LEU A 1 193 ? -11.049 9.219 -22.327 1.00 92.75 193 LEU A N 1
ATOM 1352 C CA . LEU A 1 193 ? -9.738 9.259 -22.974 1.00 92.75 193 LEU A CA 1
ATOM 1353 C C . LEU A 1 193 ? -9.863 9.190 -24.503 1.00 92.75 193 LEU A C 1
ATOM 1355 O O . LEU A 1 193 ? -9.236 9.981 -25.211 1.00 92.75 193 LEU A O 1
ATOM 1359 N N . ALA A 1 194 ? -10.718 8.303 -25.020 1.00 93.69 194 ALA A N 1
ATOM 1360 C CA . ALA A 1 194 ? -10.966 8.191 -26.455 1.00 93.69 194 ALA A CA 1
ATOM 1361 C C . ALA A 1 194 ? -11.515 9.501 -27.053 1.00 93.69 194 ALA A C 1
ATOM 1363 O O . ALA A 1 194 ? -11.063 9.928 -28.119 1.00 93.69 194 ALA A O 1
ATOM 1364 N N . LEU A 1 195 ? -12.434 10.182 -26.357 1.00 95.50 195 LEU A N 1
ATOM 1365 C CA . LEU A 1 195 ? -12.962 11.480 -26.795 1.00 95.50 195 LEU A CA 1
ATOM 1366 C C . LEU A 1 195 ? -11.885 12.571 -26.819 1.00 95.50 195 LEU A C 1
ATOM 1368 O O . LEU A 1 195 ? -11.833 13.347 -27.776 1.00 95.50 195 LEU A O 1
ATOM 1372 N N . VAL A 1 196 ? -10.999 12.606 -25.819 1.00 95.25 196 VAL A N 1
ATOM 1373 C CA . VAL A 1 196 ? -9.880 13.562 -25.771 1.00 95.25 196 VAL A CA 1
ATOM 1374 C C . VAL A 1 196 ? -8.930 13.345 -26.950 1.00 95.25 196 VAL A C 1
ATOM 1376 O O . VAL A 1 196 ? -8.580 14.306 -27.639 1.00 95.25 196 VAL A O 1
ATOM 1379 N N . VAL A 1 197 ? -8.564 12.095 -27.248 1.00 93.88 197 VAL A N 1
ATOM 1380 C CA . VAL A 1 197 ? -7.682 11.774 -28.383 1.00 93.88 197 VAL A CA 1
ATOM 1381 C C . VAL A 1 197 ? -8.321 12.190 -29.711 1.00 93.88 197 VAL A C 1
ATOM 1383 O O . VAL A 1 197 ? -7.666 12.842 -30.529 1.00 93.88 197 VAL A O 1
ATOM 1386 N N . VAL A 1 198 ? -9.608 11.890 -29.920 1.00 95.31 198 VAL A N 1
ATOM 1387 C CA . VAL A 1 198 ? -10.334 12.305 -31.134 1.00 95.31 198 VAL A CA 1
ATOM 1388 C C . VAL A 1 198 ? -10.380 13.830 -31.254 1.00 95.31 198 VAL A C 1
ATOM 1390 O O . VAL A 1 198 ? -10.097 14.363 -32.330 1.00 95.31 198 VAL A O 1
ATOM 1393 N N . ALA A 1 199 ? -10.672 14.544 -30.164 1.00 95.75 199 ALA A N 1
ATOM 1394 C CA . ALA A 1 199 ? -10.691 16.004 -30.154 1.00 95.75 199 ALA A CA 1
ATOM 1395 C C . ALA A 1 199 ? -9.322 16.593 -30.536 1.00 95.75 199 ALA A C 1
ATOM 1397 O O . ALA A 1 199 ? -9.248 17.450 -31.420 1.00 95.75 199 ALA A O 1
ATOM 1398 N N . VAL A 1 200 ? -8.230 16.089 -29.952 1.00 95.31 200 VAL A N 1
ATOM 1399 C CA . VAL A 1 200 ? -6.859 16.529 -30.270 1.00 95.31 200 VAL A CA 1
ATOM 1400 C C . VAL A 1 200 ? -6.512 16.265 -31.738 1.00 95.31 200 VAL A C 1
ATOM 1402 O O . VAL A 1 200 ? -5.961 17.142 -32.409 1.00 95.31 200 VAL A O 1
ATOM 1405 N N . VAL A 1 201 ? -6.867 15.095 -32.277 1.00 94.12 201 VAL A N 1
ATOM 1406 C CA . VAL A 1 201 ? -6.621 14.758 -33.690 1.00 94.12 201 VAL A CA 1
ATOM 1407 C C . VAL A 1 201 ? -7.398 15.686 -34.628 1.00 94.12 201 VAL A C 1
ATOM 1409 O O . VAL A 1 201 ? -6.837 16.166 -35.617 1.00 94.12 201 VAL A O 1
ATOM 1412 N N . LEU A 1 202 ? -8.663 15.989 -34.323 1.00 92.69 202 LEU A N 1
ATOM 1413 C CA . LEU A 1 202 ? -9.470 16.913 -35.127 1.00 92.69 202 LEU A CA 1
ATOM 1414 C C . LEU A 1 202 ? -8.917 18.344 -35.086 1.00 92.69 202 LEU A C 1
ATOM 1416 O O . LEU A 1 202 ? -8.854 18.999 -36.130 1.00 92.69 202 LEU A O 1
ATOM 1420 N N . LEU A 1 203 ? -8.456 18.810 -33.921 1.00 92.44 203 LEU A N 1
ATOM 1421 C CA . LEU A 1 203 ? -7.823 20.125 -33.782 1.00 92.44 203 LEU A CA 1
ATOM 1422 C C . LEU A 1 203 ? -6.507 20.209 -34.566 1.00 92.44 203 LEU A C 1
ATOM 1424 O O . LEU A 1 203 ? -6.294 21.179 -35.295 1.00 92.44 203 LEU A O 1
ATOM 1428 N N . ARG A 1 204 ? -5.669 19.165 -34.513 1.00 86.56 204 ARG A N 1
ATOM 1429 C CA . ARG A 1 204 ? -4.423 19.100 -35.297 1.00 86.56 204 ARG A CA 1
ATOM 1430 C C . ARG A 1 204 ? -4.676 19.085 -36.801 1.00 86.56 204 ARG A C 1
ATOM 1432 O O . ARG A 1 204 ? -4.015 19.813 -37.540 1.00 86.56 204 ARG A O 1
ATOM 1439 N N . ARG A 1 205 ? -5.673 18.325 -37.267 1.00 86.69 205 ARG A N 1
ATOM 1440 C CA . ARG A 1 205 ? -6.058 18.323 -38.691 1.00 86.69 205 ARG A CA 1
ATOM 1441 C C . ARG A 1 205 ? -6.600 19.674 -39.150 1.00 86.69 205 ARG A C 1
ATOM 1443 O O . ARG A 1 205 ? -6.438 20.020 -40.317 1.00 86.69 205 ARG A O 1
ATOM 1450 N N . LYS A 1 206 ? -7.245 20.436 -38.260 1.00 83.69 206 LYS A N 1
ATOM 1451 C CA . LYS A 1 206 ? -7.736 21.780 -38.582 1.00 83.69 206 LYS A CA 1
ATOM 1452 C C . LYS A 1 206 ? -6.591 22.788 -38.704 1.00 83.69 206 LYS A C 1
ATOM 1454 O O . LYS A 1 206 ? -6.617 23.581 -39.639 1.00 83.69 206 LYS A O 1
ATOM 1459 N N . GLN A 1 207 ? -5.585 22.724 -37.829 1.00 82.38 207 GLN A N 1
ATOM 1460 C CA . GLN A 1 207 ? -4.420 23.620 -37.889 1.00 82.38 207 GLN A CA 1
ATOM 1461 C C . GLN A 1 207 ? -3.638 23.475 -39.199 1.00 82.38 207 GLN A C 1
ATOM 1463 O O . GLN A 1 207 ? -3.272 24.481 -39.796 1.00 82.38 207 GLN A O 1
ATOM 1468 N N . GLN A 1 208 ? -3.483 22.251 -39.713 1.00 79.19 208 GLN A N 1
ATOM 1469 C CA . GLN A 1 208 ? -2.803 22.024 -40.995 1.00 79.19 208 GLN A CA 1
ATOM 1470 C C . GLN A 1 208 ? -3.485 22.724 -42.179 1.00 79.19 208 GLN A C 1
ATOM 1472 O O . GLN A 1 208 ? -2.810 23.116 -43.117 1.00 79.19 208 GLN A O 1
ATOM 1477 N N . ARG A 1 209 ? -4.807 22.932 -42.132 1.00 78.44 209 ARG A N 1
ATOM 1478 C CA . ARG A 1 209 ? -5.532 23.638 -43.203 1.00 78.44 209 ARG A CA 1
ATOM 1479 C C . ARG A 1 209 ? -5.425 25.158 -43.113 1.00 78.44 209 ARG A C 1
ATOM 1481 O O . ARG A 1 209 ? -5.760 25.836 -44.075 1.00 78.44 209 ARG A O 1
ATOM 1488 N N . GLN A 1 210 ? -5.027 25.700 -41.962 1.00 75.75 210 GLN A N 1
ATOM 1489 C CA . GLN A 1 210 ? -4.900 27.148 -41.777 1.00 75.75 210 GLN A CA 1
ATOM 1490 C C . GLN A 1 210 ? -3.547 27.667 -42.268 1.00 75.75 210 GLN A C 1
ATOM 1492 O O . GLN A 1 210 ? -3.477 28.802 -42.723 1.00 75.75 210 GLN A O 1
ATOM 1497 N N . SER A 1 211 ? -2.509 26.827 -42.262 1.00 75.31 211 SER A N 1
ATOM 1498 C CA . SER A 1 211 ? -1.187 27.186 -42.787 1.00 75.31 211 SER A CA 1
ATOM 1499 C C . SER A 1 211 ? -1.172 27.441 -44.300 1.00 75.31 211 SER A C 1
ATOM 1501 O O . SER A 1 211 ? -0.334 28.201 -44.764 1.00 75.31 211 SER A O 1
ATOM 1503 N N . ASP A 1 212 ? -2.119 26.882 -45.061 1.00 68.31 212 ASP A N 1
ATOM 1504 C CA . ASP A 1 212 ? -2.194 27.082 -46.518 1.00 68.31 212 ASP A CA 1
ATOM 1505 C C . ASP A 1 212 ? -2.969 28.353 -46.920 1.00 68.31 212 ASP A C 1
ATOM 1507 O O . ASP A 1 212 ? -2.827 28.837 -48.042 1.00 68.31 212 ASP A O 1
ATOM 1511 N N . ALA A 1 213 ? -3.787 28.915 -46.021 1.00 70.81 213 ALA A N 1
ATOM 1512 C CA . ALA A 1 213 ? -4.601 30.100 -46.311 1.00 70.81 213 ALA A CA 1
ATOM 1513 C C . ALA A 1 213 ? -3.830 31.426 -46.163 1.00 70.81 213 ALA A C 1
ATOM 1515 O O . ALA A 1 213 ? -4.261 32.433 -46.715 1.00 70.81 213 ALA A O 1
ATOM 1516 N N . ASP A 1 214 ? -2.694 31.420 -45.459 1.00 66.31 214 ASP A N 1
ATOM 1517 C CA . ASP A 1 214 ? -1.859 32.611 -45.223 1.00 66.31 214 ASP A CA 1
ATOM 1518 C C . ASP A 1 214 ? -0.755 32.783 -46.290 1.00 66.31 214 ASP A C 1
ATOM 1520 O O . ASP A 1 214 ? -0.153 33.842 -46.431 1.00 66.31 214 ASP A O 1
ATOM 1524 N N . VAL A 1 215 ? -0.513 31.755 -47.115 1.00 65.62 215 VAL A N 1
ATOM 1525 C CA . VAL A 1 215 ? 0.495 31.794 -48.195 1.00 65.62 215 VAL A CA 1
ATOM 1526 C C . VAL A 1 215 ? -0.033 32.479 -49.466 1.00 65.62 215 VAL A C 1
ATOM 1528 O O . VAL A 1 215 ? 0.753 32.876 -50.318 1.00 65.62 215 VAL A O 1
ATOM 1531 N N . GLN A 1 216 ? -1.349 32.685 -49.607 1.00 60.03 216 GLN A N 1
ATOM 1532 C CA . GLN A 1 216 ? -1.927 33.374 -50.774 1.00 60.03 216 GLN A CA 1
ATOM 1533 C C . GLN A 1 216 ? -2.023 34.906 -50.644 1.00 60.03 216 GLN A C 1
ATOM 1535 O O . GLN A 1 216 ? -2.590 35.540 -51.534 1.00 60.03 216 GLN A O 1
ATOM 1540 N N . GLN A 1 217 ? -1.487 35.512 -49.577 1.00 58.31 217 GLN A N 1
ATOM 1541 C CA . GLN A 1 217 ? -1.556 36.967 -49.369 1.00 58.31 217 GLN A CA 1
ATOM 1542 C C . GLN A 1 217 ? -0.227 37.734 -49.526 1.00 58.31 217 GLN A C 1
ATOM 1544 O O . GLN A 1 217 ? -0.179 38.912 -49.167 1.00 58.31 217 GLN A O 1
ATOM 1549 N N . ILE A 1 218 ? 0.813 37.118 -50.105 1.00 53.66 218 ILE A N 1
ATOM 1550 C CA . ILE A 1 218 ? 2.086 37.780 -50.466 1.00 53.66 218 ILE A CA 1
ATOM 1551 C C . ILE A 1 218 ? 2.276 37.781 -51.982 1.00 53.66 218 ILE A C 1
ATOM 1553 O O . ILE A 1 218 ? 2.124 36.698 -52.590 1.00 53.66 218 ILE A O 1
#

Sequence (218 aa):
MARSSHWAMHMFIAATCLVFLSAGVTIPTVMAQNCSDHGIDEDACMADGNCTVNGTCQPLLTLCVLPTQLLCELDSSCQWDADSGCSVKNSSCLSLNRTDCGASLVCFWMPSCEDSNVTDSTTTTAMPSSTADPVAVGNSGPSDDNDDNGDDGNVGNATPPPDATSAPDNTDRSTGSNAGAIAGGVVGALILLALVVVAVVLLRRKQQRQSDADVQQI